Protein AF-A0A2V8DGV3-F1 (afdb_monomer)

Radius of gyration: 22.99 Å; Cα contacts (8 Å, |Δi|>4): 360; chains: 1; bounding box: 56×28×59 Å

Foldseek 3Di:
DDADAAPPQHDVVVLLVQLVVQQVVVCVVPVPDDSQNSLCVSCVSNVHRHNV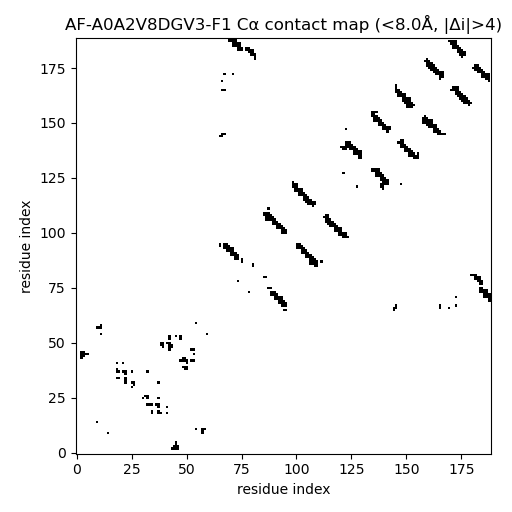VVCCVNPPPPPPFQLQAAKWKWDPVPWDAFPVFAFPIKMWHWHDDPQKIKTWMWTQHPVRDIDTDIDIDRAPQDWDADPVDPQKIKGWHDDPRFKIWIFIGGVNHTQWTWMWGADPVSFWTWIDTPNRRTITIIGGD

Sequence (189 aa):
MVHRALPDRPSLEYLKKEAKELLRTLQQQRPVARLADAQHALARQYGFTSWIQLKRHVEGPAPAASPFAGTWKANLGKSKPPPANQFRSATLQLSVRGNVMTIAQSLVGESGEEQRDRTALHVDGHEHVSDDRPGFSVVASWRGSNVVQVIAKKDGEVVGLGTYEVSADGGELCITDTVSDMRIVLERE

pLDDT: mean 88.49, std 10.74, range [40.66, 98.44]

Nearest PDB structures (foldseek):
  7a9y-assembly1_AAA  TM=6.894E-01  e=1.851E-05  Homo sapiens
  2cbr-assembly1_A  TM=6.911E-01  e=4.112E-04  Bos taurus
  6i8x-assembly2_B  TM=5.710E-01  e=4.593E-04  Ascaris suum
  6i9f-assembly1_A  TM=5.295E-01  e=1.390E-03  Ascaris suum
  6gke-assembly1_A-2  TM=3.178E-01  e=9.566E-01  Aleuria aurantia

Secondary structure (DSSP, 8-state):
--PPPPPSS--HHHHHHHHHHHHHHHHHH-TT--HHHHHHHHHHHTT-SSHHHHHHHHHS------TT-EEEEE-TTT-B--GGG-EEEEEEEEEEETTEEEEEEEEEETTS-EEEEEEEEE-SSSEEE-SSSTTEEEEEEEETTTEEEEEEEETTEEEEEEEEEE-TTS-EEEEEETTTTEEEEEEE-

Solvent-accessible surface area (backbone atoms only — not comparable to full-atom values): 10212 Å² total; per-residue (Å²): 135,86,60,50,79,78,59,101,74,60,46,64,71,56,54,54,50,52,24,51,54,46,27,56,59,43,30,78,80,36,75,84,61,44,63,67,56,22,31,37,54,49,15,46,43,57,70,28,94,29,43,68,57,43,47,47,68,47,70,38,75,72,76,70,76,52,62,69,44,45,48,31,36,51,38,68,93,73,33,39,63,35,90,93,59,57,63,75,44,42,38,39,42,33,42,68,57,90,50,36,38,37,42,34,39,42,36,26,31,81,90,64,54,75,48,75,53,75,49,78,44,58,40,75,60,49,79,44,72,44,91,89,42,84,60,30,32,38,31,18,28,68,51,79,83,42,30,36,42,35,38,32,27,46,78,84,42,80,69,36,47,27,37,42,36,39,43,96,86,52,50,37,40,39,37,38,25,68,70,65,67,25,33,43,29,22,36,56,113

Structure (mmCIF, N/CA/C/O backbone):
data_AF-A0A2V8DGV3-F1
#
_entry.id   AF-A0A2V8DGV3-F1
#
loop_
_atom_site.group_PDB
_atom_site.id
_atom_site.type_symbol
_atom_site.label_atom_id
_atom_site.label_alt_id
_atom_site.label_comp_id
_atom_site.label_asym_id
_atom_site.label_entity_id
_atom_site.label_seq_id
_atom_site.pdbx_PDB_ins_code
_atom_site.Cartn_x
_atom_site.Cartn_y
_atom_site.Cartn_z
_atom_site.occupancy
_atom_site.B_iso_or_equiv
_atom_site.auth_seq_id
_atom_site.auth_comp_id
_atom_site.auth_asym_id
_atom_site.auth_atom_id
_atom_site.pdbx_PDB_model_num
ATOM 1 N N . MET A 1 1 ? -28.276 9.650 10.279 1.00 40.66 1 MET A N 1
ATOM 2 C CA . MET A 1 1 ? -27.659 9.930 11.595 1.00 40.66 1 MET A CA 1
ATOM 3 C C . MET A 1 1 ? -26.199 10.248 11.341 1.00 40.66 1 MET A C 1
ATOM 5 O O . MET A 1 1 ? -25.566 9.487 10.624 1.00 40.66 1 MET A O 1
ATOM 9 N N . VAL A 1 2 ? -25.694 11.380 11.830 1.00 45.66 2 VAL A N 1
ATOM 10 C CA . VAL A 1 2 ? -24.285 11.764 11.649 1.00 45.66 2 VAL A CA 1
ATOM 11 C C . VAL A 1 2 ? -23.524 11.261 12.872 1.00 45.66 2 VAL A C 1
ATOM 13 O O . VAL A 1 2 ? -23.806 11.697 13.985 1.00 45.66 2 VAL A O 1
ATOM 16 N N . HIS A 1 3 ? -22.627 10.295 12.687 1.00 62.97 3 HIS A N 1
ATOM 17 C CA . HIS A 1 3 ? -21.745 9.837 13.759 1.00 62.97 3 HIS A CA 1
ATOM 18 C C . HIS A 1 3 ? -20.609 10.844 13.936 1.00 62.97 3 HIS A C 1
ATOM 20 O O . HIS A 1 3 ? -20.074 11.364 12.955 1.00 62.97 3 HIS A O 1
ATOM 26 N N . ARG A 1 4 ? -20.248 11.141 15.184 1.00 73.25 4 ARG A N 1
ATOM 27 C CA . ARG A 1 4 ? -19.107 12.005 15.481 1.00 73.25 4 ARG A CA 1
ATOM 28 C C . ARG A 1 4 ? -17.827 11.229 15.184 1.00 73.25 4 ARG A C 1
ATOM 30 O O . ARG A 1 4 ? -17.682 10.095 15.634 1.00 73.25 4 ARG A O 1
ATOM 37 N N . ALA A 1 5 ? -16.906 11.831 14.439 1.00 68.69 5 ALA A N 1
ATOM 38 C CA . ALA A 1 5 ? -15.588 11.247 14.228 1.00 68.69 5 ALA A CA 1
ATOM 39 C C . ALA A 1 5 ? -14.788 11.260 15.541 1.00 68.69 5 ALA A C 1
ATOM 41 O O . ALA A 1 5 ? -14.866 12.222 16.313 1.00 68.69 5 ALA A O 1
ATOM 42 N N . LEU A 1 6 ? -14.028 10.193 15.796 1.00 68.31 6 LEU A N 1
ATOM 43 C CA . LEU A 1 6 ? -13.050 10.190 16.881 1.00 68.31 6 LEU A CA 1
ATOM 44 C C . LEU A 1 6 ? -11.946 11.221 16.585 1.00 68.31 6 LEU A C 1
ATOM 46 O O . LEU A 1 6 ? -11.577 11.392 15.423 1.00 68.31 6 LEU A O 1
ATOM 50 N N . PRO A 1 7 ? -11.406 11.904 17.609 1.00 61.50 7 PRO A N 1
ATOM 51 C CA . PRO A 1 7 ? -10.247 12.775 17.432 1.00 61.50 7 PRO A CA 1
ATOM 52 C C . PRO A 1 7 ? -9.013 11.961 17.011 1.00 61.50 7 PRO A C 1
ATOM 54 O O . PRO A 1 7 ? -8.869 10.818 17.438 1.00 61.50 7 PRO A O 1
ATOM 57 N N . ASP A 1 8 ? -8.092 12.572 16.253 1.00 49.62 8 ASP A N 1
ATOM 58 C CA . ASP A 1 8 ? -6.886 11.924 15.686 1.00 49.62 8 ASP A CA 1
ATOM 59 C C . ASP A 1 8 ? -6.014 11.178 16.715 1.00 49.62 8 ASP A C 1
ATOM 61 O O . ASP A 1 8 ? -5.259 10.268 16.374 1.00 49.62 8 ASP A O 1
ATOM 65 N N . ARG A 1 9 ? -6.108 11.559 17.995 1.00 57.06 9 ARG A N 1
ATOM 66 C CA . ARG A 1 9 ? -5.514 10.845 19.132 1.00 57.06 9 ARG A CA 1
ATOM 67 C C . ARG A 1 9 ? -6.596 10.557 20.167 1.00 57.06 9 ARG A C 1
ATOM 69 O O . ARG A 1 9 ? -6.764 11.344 21.105 1.00 57.06 9 ARG A O 1
ATOM 76 N N . PRO A 1 10 ? -7.355 9.464 20.015 1.00 67.94 10 PRO A N 1
ATOM 77 C CA . PRO A 1 10 ? -8.382 9.141 20.981 1.00 67.94 10 PRO A CA 1
ATOM 78 C C . PRO A 1 10 ? -7.712 8.779 22.312 1.00 67.94 10 PRO A C 1
ATOM 80 O O . PRO A 1 10 ? -6.805 7.956 22.373 1.00 67.94 10 PRO A O 1
ATOM 83 N N . SER A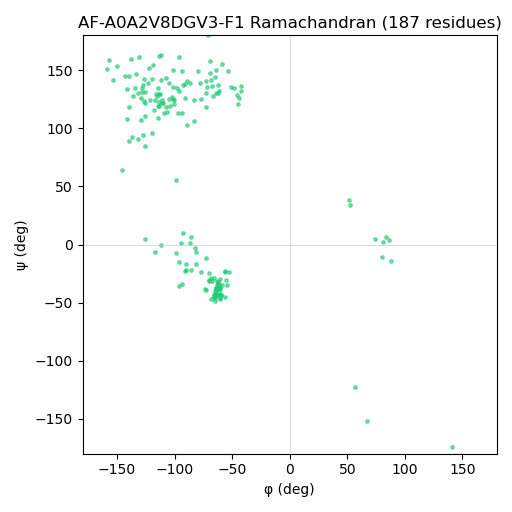 1 11 ? -8.139 9.434 23.391 1.00 77.38 11 SER A N 1
ATOM 84 C CA . SER A 1 11 ? -7.658 9.167 24.747 1.00 77.38 11 SER A CA 1
ATOM 85 C C . SER A 1 11 ? -8.809 8.645 25.587 1.00 77.38 11 SER A C 1
ATOM 87 O O . SER A 1 11 ? -9.861 9.283 25.682 1.00 77.38 11 SER A O 1
ATOM 89 N N . LEU A 1 12 ? -8.614 7.500 26.242 1.00 82.19 12 LEU A N 1
ATOM 90 C CA . LEU A 1 12 ? -9.641 6.943 27.116 1.00 82.19 12 LEU A CA 1
ATOM 91 C C . LEU A 1 12 ? -9.976 7.892 28.275 1.00 82.19 12 LEU A C 1
ATOM 93 O O . LEU A 1 12 ? -11.130 7.976 28.688 1.00 82.19 12 LEU A O 1
ATOM 97 N N . GLU A 1 13 ? -8.991 8.633 28.784 1.00 82.94 13 GLU A N 1
ATOM 98 C CA . GLU A 1 13 ? -9.209 9.626 29.839 1.00 82.94 13 GLU A CA 1
ATOM 99 C C . GLU A 1 13 ? -10.117 10.765 29.368 1.00 82.94 13 GLU A C 1
ATOM 101 O O . GLU A 1 13 ? -10.999 11.202 30.110 1.00 82.94 13 GLU A O 1
ATOM 106 N N . TYR A 1 14 ? -9.970 11.194 28.112 1.00 84.94 14 TYR A N 1
ATOM 107 C CA . TYR A 1 14 ? -10.879 12.162 27.502 1.00 84.94 14 TYR A CA 1
ATOM 108 C C . TYR A 1 14 ? -12.300 11.593 27.370 1.00 84.94 14 TYR A C 1
ATOM 110 O O . TYR A 1 14 ? -13.251 12.210 27.845 1.00 84.94 14 TYR A O 1
ATOM 118 N N . LEU A 1 15 ? -12.447 10.375 26.837 1.00 85.38 15 LEU A N 1
ATOM 119 C CA . LEU A 1 15 ? -13.756 9.729 26.675 1.00 85.38 15 LEU A CA 1
ATOM 120 C C . LEU A 1 15 ? -14.460 9.462 28.016 1.00 85.38 15 LEU A C 1
ATOM 122 O O . LEU A 1 15 ? -15.679 9.583 28.118 1.00 85.38 15 LEU A O 1
ATOM 126 N N . LYS A 1 16 ? -13.709 9.135 29.076 1.00 87.00 16 LYS A N 1
ATOM 127 C CA . LYS A 1 16 ? -14.252 9.003 30.438 1.00 87.00 16 LYS A CA 1
ATOM 128 C C . LYS A 1 16 ? -14.769 10.338 30.975 1.00 87.00 16 LYS A C 1
ATOM 130 O O . LYS A 1 16 ? -15.793 10.345 31.657 1.00 87.00 16 LYS A O 1
ATOM 135 N N . LYS A 1 17 ? -14.070 11.449 30.713 1.00 88.62 17 LYS A N 1
ATOM 136 C CA . LYS A 1 17 ? -14.534 12.794 31.095 1.00 88.62 17 LYS A CA 1
ATOM 137 C C . LYS A 1 17 ? -15.807 13.158 30.337 1.00 88.62 17 LYS A C 1
ATOM 139 O O . LYS A 1 17 ? -16.785 13.554 30.960 1.00 88.62 17 LYS A O 1
ATOM 144 N N . GLU A 1 18 ? -15.829 12.919 29.033 1.00 88.62 18 GLU A N 1
ATOM 145 C CA . GLU A 1 18 ? -16.992 13.186 28.186 1.00 88.62 18 GLU A CA 1
ATOM 146 C C . GLU A 1 18 ? -18.221 12.360 28.604 1.00 88.62 18 GLU A C 1
ATOM 148 O O . GLU A 1 18 ? -19.318 12.900 28.718 1.00 88.62 18 GLU A O 1
ATOM 153 N N . ALA A 1 19 ? -18.041 11.083 28.958 1.00 91.25 19 ALA A N 1
ATOM 154 C CA . ALA A 1 19 ? -19.125 10.250 29.480 1.00 91.25 19 ALA A CA 1
ATOM 155 C C . ALA A 1 19 ? -19.700 10.777 30.810 1.00 91.25 19 ALA A C 1
ATOM 157 O O . ALA A 1 19 ? -20.897 10.640 31.061 1.00 91.25 19 ALA A O 1
ATOM 158 N N . LYS A 1 20 ? -18.873 11.386 31.671 1.00 91.50 20 LYS A N 1
ATOM 159 C CA . LYS A 1 20 ? -19.337 11.997 32.929 1.00 91.50 20 LYS A CA 1
ATOM 160 C C . LYS A 1 20 ? -20.115 13.288 32.689 1.00 91.50 20 LYS A C 1
ATOM 162 O O . LYS A 1 20 ? -21.122 13.504 33.357 1.00 91.50 20 LYS A O 1
ATOM 167 N N . GLU A 1 21 ? -19.684 14.118 31.744 1.00 91.44 21 GLU A N 1
ATOM 168 C CA . GLU A 1 21 ? -20.447 15.314 31.368 1.00 91.44 21 GLU A CA 1
ATOM 169 C C . GLU A 1 21 ? -21.783 14.928 30.722 1.00 91.44 21 GLU A C 1
ATOM 171 O O . GLU A 1 21 ? -22.828 15.446 31.113 1.00 91.44 21 GLU A O 1
ATOM 176 N N . LEU A 1 22 ? -21.786 13.921 29.842 1.00 91.00 22 LEU A N 1
ATOM 177 C CA . LEU A 1 22 ? -23.017 13.396 29.251 1.00 91.00 22 LEU A CA 1
ATOM 178 C C . LEU A 1 22 ? -23.973 12.830 30.313 1.00 91.00 22 LEU A C 1
ATOM 180 O O . LEU A 1 22 ? -25.183 13.022 30.215 1.00 91.00 22 LEU A O 1
ATOM 184 N N . LEU A 1 23 ? -23.451 12.176 31.356 1.00 94.06 23 LEU A N 1
ATOM 185 C CA . LEU A 1 23 ? -24.264 11.713 32.482 1.00 94.06 23 LEU A CA 1
ATOM 186 C C . LEU A 1 23 ? -24.972 12.872 33.193 1.00 94.06 23 LEU A C 1
ATOM 188 O O . LEU A 1 23 ? -26.155 12.746 33.499 1.00 94.06 23 LEU A O 1
ATOM 192 N N . ARG A 1 24 ? -24.283 13.996 33.436 1.00 92.19 24 ARG A N 1
ATOM 193 C CA . ARG A 1 24 ? -24.895 15.175 34.072 1.00 92.19 24 ARG A CA 1
ATOM 194 C C . ARG A 1 24 ? -26.065 15.698 33.246 1.00 92.19 24 ARG A C 1
ATOM 196 O O . ARG A 1 24 ? -27.126 15.966 33.803 1.00 92.19 24 ARG A O 1
ATOM 203 N N . THR A 1 25 ? -25.904 15.774 31.927 1.00 91.81 25 THR A N 1
ATOM 204 C CA . THR A 1 25 ? -26.986 16.165 31.012 1.00 91.81 25 THR A CA 1
ATOM 205 C C . THR A 1 25 ? -28.142 15.164 31.037 1.00 91.81 25 THR A C 1
ATOM 207 O O . THR A 1 25 ? -29.302 15.560 31.120 1.00 91.81 25 THR A O 1
ATOM 210 N N . LEU A 1 26 ? -27.849 13.859 31.024 1.00 90.31 26 LEU A N 1
ATOM 211 C CA . LEU A 1 26 ? -28.881 12.822 31.090 1.00 90.31 26 LEU A CA 1
ATOM 212 C C . LEU A 1 26 ? -29.656 12.862 32.411 1.00 90.31 26 LEU A C 1
ATOM 214 O O . LEU A 1 26 ? -30.868 12.671 32.401 1.00 90.31 26 LEU A O 1
ATOM 218 N N . GLN A 1 27 ? -28.996 13.149 33.534 1.00 92.19 27 GLN A N 1
ATOM 219 C CA . GLN A 1 27 ? -29.635 13.215 34.851 1.00 92.19 27 GLN A CA 1
ATOM 220 C C . GLN A 1 27 ? -30.594 14.396 35.010 1.00 92.19 27 GLN A C 1
ATOM 222 O O . GLN A 1 27 ? -31.580 14.268 35.732 1.00 92.19 27 GLN A O 1
ATOM 227 N N . GLN A 1 28 ? -30.363 15.505 34.301 1.00 91.56 28 GLN A N 1
ATOM 228 C CA . GLN A 1 28 ? -31.298 16.636 34.272 1.00 91.56 28 GLN A CA 1
ATOM 229 C C . GLN A 1 28 ? -32.657 16.254 33.667 1.00 91.56 28 GLN A C 1
ATOM 231 O O . GLN A 1 28 ? -33.681 16.796 34.066 1.00 91.56 28 GLN A O 1
ATOM 236 N N . GLN A 1 29 ? -32.672 15.311 32.721 1.00 89.75 29 GLN A N 1
ATOM 237 C CA . GLN A 1 29 ? -33.895 14.833 32.064 1.00 89.75 29 GLN A CA 1
ATOM 238 C C . GLN A 1 29 ? -34.436 13.553 32.709 1.00 89.75 29 GLN A C 1
ATOM 240 O O . GLN A 1 29 ? -35.642 13.336 32.792 1.00 89.75 29 GLN A O 1
ATOM 245 N N . ARG A 1 30 ? -33.532 12.683 33.162 1.00 90.31 30 ARG A N 1
ATOM 246 C CA . ARG A 1 30 ? -33.826 11.376 33.737 1.00 90.31 30 ARG A CA 1
ATOM 247 C C . ARG A 1 30 ? -32.953 11.167 34.977 1.00 90.31 30 ARG A C 1
ATOM 249 O O . ARG A 1 30 ? -31.866 10.601 34.858 1.00 90.31 30 ARG A O 1
ATOM 256 N N . PRO A 1 31 ? -33.438 11.521 36.179 1.00 89.25 31 PRO A N 1
ATOM 257 C CA . PRO A 1 31 ? -32.656 11.435 37.418 1.00 89.25 31 PRO A CA 1
ATOM 258 C C . PRO A 1 31 ? -32.097 10.037 37.727 1.00 89.25 31 PRO A C 1
ATOM 260 O O . PRO A 1 31 ? -31.092 9.903 38.416 1.00 89.25 31 PRO A O 1
ATOM 263 N N . VAL A 1 32 ? -32.722 8.984 37.187 1.00 92.31 32 VAL A N 1
ATOM 264 C CA . VAL A 1 32 ? -32.291 7.585 37.353 1.00 92.31 32 VAL A CA 1
ATOM 265 C C . VAL A 1 32 ? -31.166 7.149 36.400 1.00 92.31 32 VAL A C 1
ATOM 267 O O . VAL A 1 32 ? -30.732 6.000 36.478 1.00 92.31 32 VAL A O 1
ATOM 270 N N . ALA A 1 33 ? -30.714 8.016 35.485 1.00 91.31 33 ALA A N 1
ATOM 271 C CA . ALA A 1 33 ? -29.651 7.697 34.534 1.00 91.31 33 ALA A CA 1
ATOM 272 C C . ALA A 1 33 ? -28.327 7.384 35.251 1.00 91.31 33 ALA A C 1
ATOM 274 O O . ALA A 1 33 ? -27.923 8.064 36.201 1.00 91.31 33 ALA A O 1
ATOM 275 N N . ARG A 1 34 ? -27.640 6.344 34.772 1.00 94.25 34 ARG A N 1
ATOM 276 C CA . ARG A 1 34 ? -26.371 5.843 35.311 1.00 94.25 34 ARG A CA 1
ATOM 277 C C . ARG A 1 34 ? -25.232 6.096 34.336 1.00 94.25 34 ARG A C 1
ATOM 279 O O . ARG A 1 34 ? -25.431 6.268 33.138 1.00 94.25 34 ARG A O 1
ATOM 286 N N . LEU A 1 35 ? -24.000 6.020 34.840 1.00 92.50 35 LEU A N 1
ATOM 287 C CA . LEU A 1 35 ? -22.796 6.153 34.014 1.00 92.50 35 LEU A CA 1
ATOM 288 C C . LEU A 1 35 ? -22.778 5.176 32.827 1.00 92.50 35 LEU A C 1
ATOM 290 O O . LEU A 1 35 ? -22.321 5.542 31.750 1.00 92.50 35 LEU A O 1
ATOM 294 N N . ALA A 1 36 ? -23.313 3.966 33.005 1.00 90.38 36 ALA A N 1
ATOM 295 C CA . ALA A 1 36 ? -23.434 2.983 31.932 1.00 90.38 36 ALA A CA 1
ATOM 296 C C . ALA A 1 36 ? -24.326 3.475 30.775 1.00 90.38 36 ALA A C 1
ATOM 298 O O . ALA A 1 36 ? -23.992 3.234 29.617 1.00 90.38 36 ALA A O 1
ATOM 299 N N . ASP A 1 37 ? -25.404 4.211 31.071 1.00 90.88 37 ASP A N 1
ATOM 300 C CA . ASP A 1 37 ? -26.285 4.795 30.051 1.00 90.88 37 ASP A CA 1
ATOM 301 C C . ASP A 1 37 ? -25.535 5.860 29.244 1.00 90.88 37 ASP A C 1
ATOM 303 O O . ASP A 1 37 ? -25.577 5.863 28.014 1.00 90.88 37 ASP A O 1
ATOM 307 N N . ALA A 1 38 ? -24.775 6.718 29.933 1.00 92.25 38 ALA A N 1
ATOM 308 C CA . ALA A 1 38 ? -23.952 7.741 29.295 1.00 92.25 38 ALA A CA 1
ATOM 309 C C . ALA A 1 38 ? -22.835 7.127 28.437 1.00 92.25 38 ALA A C 1
ATOM 311 O O . ALA A 1 38 ? -22.636 7.523 27.294 1.00 92.25 38 ALA A O 1
ATOM 312 N N . GLN A 1 39 ? -22.139 6.107 28.942 1.00 92.94 39 GLN A N 1
ATOM 313 C CA . GLN A 1 39 ? -21.113 5.381 28.192 1.00 92.94 39 GLN A CA 1
ATOM 314 C C . GLN A 1 39 ? -21.684 4.673 26.954 1.00 92.94 39 GLN A C 1
ATOM 316 O O . GLN A 1 39 ? -21.039 4.655 25.905 1.00 92.94 39 GLN A O 1
ATOM 321 N N . HIS A 1 40 ? -22.891 4.104 27.053 1.00 90.50 40 HIS A N 1
ATOM 322 C CA . HIS A 1 40 ? -23.569 3.471 25.922 1.00 90.50 40 HIS A CA 1
ATOM 323 C C . HIS A 1 40 ? -23.986 4.501 24.865 1.00 90.50 40 HIS A C 1
ATOM 325 O O . HIS A 1 40 ? -23.721 4.309 23.678 1.00 90.50 40 HIS A O 1
ATOM 331 N N . ALA A 1 41 ? -24.590 5.613 25.289 1.00 88.12 41 ALA A N 1
ATOM 332 C CA . ALA A 1 41 ? -24.971 6.702 24.398 1.00 88.12 41 ALA A CA 1
ATOM 333 C C . ALA A 1 41 ? -23.748 7.310 23.692 1.00 88.12 41 ALA A C 1
ATOM 335 O O . ALA A 1 41 ? -23.777 7.511 22.479 1.00 88.12 41 ALA A O 1
ATOM 336 N N . LEU A 1 42 ? -22.650 7.523 24.421 1.00 88.62 42 LEU A N 1
ATOM 337 C CA . LEU A 1 42 ? -21.405 8.045 23.865 1.00 88.62 42 LEU A CA 1
ATOM 338 C C . LEU A 1 42 ? -20.793 7.089 22.831 1.00 88.62 42 LEU A C 1
ATOM 340 O O . LEU A 1 42 ? -20.405 7.519 21.750 1.00 88.62 42 LEU A O 1
ATOM 344 N N . ALA A 1 43 ? -20.774 5.781 23.110 1.00 84.81 43 ALA A N 1
ATOM 345 C CA . ALA A 1 43 ? -20.330 4.780 22.140 1.00 84.81 43 ALA A CA 1
ATOM 346 C C . ALA A 1 43 ? -21.132 4.861 20.833 1.00 84.81 43 ALA A C 1
ATOM 348 O O . ALA A 1 43 ? -20.538 4.901 19.757 1.00 84.81 43 ALA A O 1
ATOM 349 N N . ARG A 1 44 ? -22.463 4.984 20.921 1.00 82.75 44 ARG A N 1
ATOM 350 C CA . ARG A 1 44 ? -23.345 5.126 19.752 1.00 82.75 44 ARG A CA 1
ATOM 351 C C . ARG A 1 44 ? -23.091 6.415 18.969 1.00 82.75 44 ARG A C 1
ATOM 353 O O . ARG A 1 44 ? -23.118 6.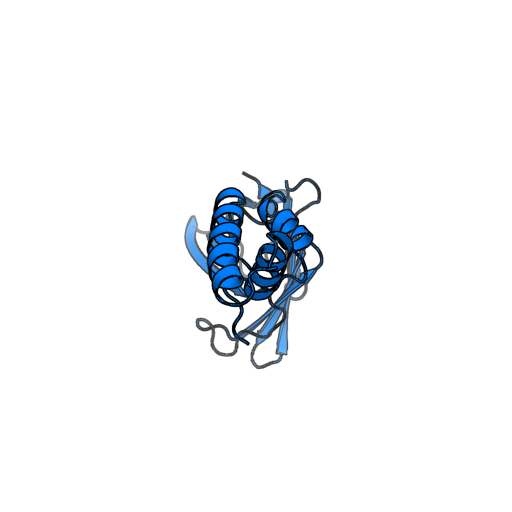381 17.738 1.00 82.75 44 ARG A O 1
ATOM 360 N N . GLN A 1 45 ? -22.801 7.525 19.651 1.00 82.25 45 GLN A N 1
ATOM 361 C CA . GLN A 1 45 ? -22.429 8.786 18.995 1.00 82.25 45 GLN A CA 1
ATOM 362 C C . GLN A 1 45 ? -21.160 8.631 18.147 1.00 82.25 45 GLN A C 1
ATOM 364 O O . GLN A 1 45 ? -21.117 9.154 17.036 1.00 82.25 45 GLN A O 1
ATOM 369 N N . TYR A 1 46 ? -20.189 7.848 18.622 1.00 78.19 46 TYR A N 1
ATOM 370 C CA . TYR A 1 46 ? -18.955 7.516 17.901 1.00 78.19 46 TYR A CA 1
ATOM 371 C C . TYR A 1 46 ? -19.079 6.306 16.952 1.00 78.19 46 TYR A C 1
ATOM 373 O O . TYR A 1 46 ? -18.080 5.859 16.399 1.00 78.19 46 TYR A O 1
ATOM 381 N N . GLY A 1 47 ? -20.281 5.751 16.755 1.00 80.88 47 GLY A N 1
ATOM 382 C CA . GLY A 1 47 ? -20.516 4.632 15.830 1.00 80.88 47 GLY A CA 1
ATOM 383 C C . GLY A 1 47 ? -20.221 3.236 16.396 1.00 80.88 47 GLY A C 1
ATOM 384 O O . GLY A 1 47 ? -20.322 2.248 15.676 1.00 80.88 47 GLY A O 1
ATOM 385 N N . PHE A 1 48 ? -19.918 3.118 17.689 1.00 79.75 48 PHE A N 1
ATOM 386 C CA . PHE A 1 48 ? -19.704 1.839 18.368 1.00 79.75 48 PHE A CA 1
ATOM 387 C C . PHE A 1 48 ? -20.990 1.330 19.025 1.00 79.75 48 PHE A C 1
ATOM 389 O O . PHE A 1 48 ? -21.829 2.091 19.509 1.00 79.75 48 PHE A O 1
ATOM 396 N N . THR A 1 49 ? -21.144 0.008 19.102 1.00 78.81 49 THR A N 1
ATOM 397 C CA . THR A 1 49 ? -22.346 -0.609 19.696 1.00 78.81 49 THR A CA 1
ATOM 398 C C . THR A 1 49 ? -22.306 -0.681 21.224 1.00 78.81 49 THR A C 1
ATOM 400 O O . THR A 1 49 ? -23.339 -0.882 21.863 1.00 78.81 49 THR A O 1
ATOM 403 N N . SER A 1 50 ? -21.122 -0.521 21.825 1.00 85.12 50 SER A N 1
ATOM 404 C CA . SER A 1 50 ? -20.922 -0.562 23.273 1.00 85.12 50 SER A CA 1
ATOM 405 C C . SER A 1 50 ? -19.662 0.184 23.709 1.00 85.12 50 SER A C 1
ATOM 407 O O . SER A 1 50 ? -18.706 0.338 22.946 1.00 85.12 50 SER A O 1
ATOM 409 N N . TRP A 1 51 ? -19.630 0.567 24.986 1.00 87.44 51 TRP A N 1
ATOM 410 C CA . TRP A 1 51 ? -18.450 1.147 25.625 1.00 87.44 51 TRP A CA 1
ATOM 411 C C . TRP A 1 51 ? -17.227 0.225 25.582 1.00 87.44 51 TRP A C 1
ATOM 413 O O . TRP A 1 51 ? -16.111 0.700 25.423 1.00 87.44 51 TRP A O 1
ATOM 423 N N . ILE A 1 52 ? -17.424 -1.095 25.672 1.00 86.50 52 ILE A N 1
ATOM 424 C CA . ILE A 1 52 ? -16.332 -2.076 25.583 1.00 86.50 52 ILE A CA 1
ATOM 425 C C . ILE A 1 52 ? -15.682 -2.033 24.193 1.00 86.50 52 ILE A C 1
ATOM 427 O O . ILE A 1 52 ? -14.458 -2.070 24.105 1.00 86.50 52 ILE A O 1
ATOM 431 N N . GLN A 1 53 ? -16.473 -1.919 23.117 1.00 77.25 53 GLN A N 1
ATOM 432 C CA . GLN A 1 53 ? -15.934 -1.779 21.757 1.00 77.25 53 GLN A CA 1
ATOM 433 C C . GLN A 1 53 ? -15.183 -0.458 21.568 1.00 77.25 53 GLN A C 1
ATOM 435 O O . GLN A 1 53 ? -14.068 -0.476 21.055 1.00 77.25 53 GLN A O 1
ATOM 440 N N . LEU A 1 54 ? -15.749 0.658 22.038 1.00 80.06 54 LEU A N 1
ATOM 441 C CA . LEU A 1 54 ? -15.083 1.962 21.988 1.00 80.06 54 LEU A CA 1
ATOM 442 C C . LEU A 1 54 ? -13.766 1.945 22.782 1.00 80.06 54 LEU A C 1
ATOM 444 O O . LEU A 1 54 ? -12.725 2.346 22.277 1.00 80.06 54 LEU A O 1
ATOM 448 N N . LYS A 1 55 ? -13.783 1.413 24.007 1.00 83.81 55 LYS A N 1
ATOM 449 C CA . LYS A 1 55 ? -12.600 1.296 24.865 1.00 83.81 55 LYS A CA 1
ATOM 450 C C . LYS A 1 55 ? -11.517 0.428 24.217 1.00 83.81 55 LYS A C 1
ATOM 452 O O . LYS A 1 55 ? -10.376 0.858 24.164 1.00 83.81 55 LYS A O 1
ATOM 457 N N . ARG A 1 56 ? -11.871 -0.733 23.651 1.00 78.94 56 ARG A N 1
ATOM 458 C CA . ARG A 1 56 ? -10.927 -1.590 22.906 1.00 78.94 56 ARG A CA 1
ATOM 459 C C . ARG A 1 56 ? -10.332 -0.902 21.682 1.00 78.94 56 ARG A C 1
ATOM 461 O O . ARG A 1 56 ? -9.169 -1.127 21.389 1.00 78.94 56 ARG A O 1
ATOM 468 N N . HIS A 1 57 ? -11.108 -0.084 20.977 1.00 74.12 57 HIS A N 1
ATOM 469 C CA . HIS A 1 57 ? -10.611 0.666 19.825 1.00 74.12 57 HIS A CA 1
ATOM 470 C C . HIS A 1 57 ? -9.589 1.744 20.227 1.00 74.12 57 HIS A C 1
ATOM 472 O O . HIS A 1 57 ? -8.675 2.032 19.467 1.00 74.12 57 HIS A O 1
ATOM 478 N N . VAL A 1 58 ? -9.730 2.316 21.427 1.00 77.56 58 VAL A N 1
ATOM 479 C CA . VAL A 1 58 ? -8.882 3.412 21.927 1.00 77.56 58 VAL A CA 1
ATOM 480 C C . VAL A 1 58 ? -7.692 2.936 22.763 1.00 77.56 58 VAL A C 1
ATOM 482 O O . VAL A 1 58 ? -6.639 3.562 22.739 1.00 77.56 58 VAL A O 1
ATOM 485 N N . GLU A 1 59 ? -7.854 1.855 23.524 1.00 78.56 59 GLU A N 1
ATOM 486 C CA . GLU A 1 59 ? -6.784 1.216 24.304 1.00 78.56 59 GLU A CA 1
ATOM 487 C C . GLU A 1 59 ? -6.037 0.135 23.531 1.00 78.56 59 GLU A C 1
ATOM 489 O O . GLU A 1 59 ? -4.969 -0.299 23.966 1.00 78.56 59 GLU A O 1
ATOM 494 N N . GLY A 1 60 ? -6.609 -0.347 22.424 1.00 64.12 60 GLY A N 1
ATOM 495 C CA . GLY A 1 60 ? -5.888 -1.217 21.513 1.00 64.12 60 GLY A CA 1
ATOM 496 C C . GLY A 1 60 ? -4.584 -0.534 21.105 1.00 64.12 60 GLY A C 1
ATOM 497 O O . GLY A 1 60 ? -4.534 0.702 21.071 1.00 64.12 60 GLY A O 1
ATOM 498 N N . PRO A 1 61 ? -3.516 -1.300 20.815 1.00 53.44 61 PRO A N 1
ATOM 499 C CA . PRO A 1 61 ? -2.344 -0.700 20.202 1.00 53.44 61 PRO A CA 1
ATOM 500 C C . PRO A 1 61 ? -2.834 0.148 19.029 1.00 53.44 61 PRO A C 1
ATOM 502 O O . PRO A 1 61 ? -3.704 -0.305 18.273 1.00 53.44 61 PRO A O 1
ATOM 505 N N . ALA A 1 62 ? -2.315 1.379 18.908 1.00 51.16 62 ALA A N 1
ATOM 506 C CA . ALA A 1 62 ? -2.470 2.132 17.668 1.00 51.16 62 ALA A CA 1
ATOM 507 C C . ALA A 1 62 ? -2.230 1.130 16.535 1.00 51.16 62 ALA A C 1
ATOM 509 O O . ALA A 1 62 ? -1.295 0.330 16.687 1.00 51.16 62 ALA A O 1
ATOM 510 N N . PRO A 1 63 ? -3.092 1.077 15.498 1.00 52.84 63 PRO A N 1
ATOM 511 C CA . PRO A 1 63 ? -2.936 0.090 14.440 1.00 52.84 63 PRO A CA 1
ATOM 512 C C . PRO A 1 63 ? -1.460 0.074 14.077 1.00 52.84 63 PRO A C 1
ATOM 514 O O . PRO A 1 63 ? -0.899 1.149 13.831 1.00 52.84 63 PRO A O 1
ATOM 517 N N . ALA A 1 64 ? -0.823 -1.099 14.218 1.00 56.78 64 ALA A N 1
ATOM 518 C CA . ALA A 1 64 ? 0.602 -1.232 13.961 1.00 56.78 64 ALA A CA 1
ATOM 519 C C . ALA A 1 64 ? 0.861 -0.501 12.649 1.00 56.78 64 ALA A C 1
ATOM 521 O O . ALA A 1 64 ? 0.074 -0.675 11.708 1.00 56.78 64 ALA A O 1
ATOM 522 N N . ALA A 1 65 ? 1.849 0.403 12.643 1.00 74.69 65 ALA A N 1
ATOM 523 C CA . ALA A 1 65 ? 2.160 1.182 11.454 1.00 74.69 65 ALA A CA 1
ATOM 524 C C . ALA A 1 65 ? 2.138 0.214 10.273 1.00 74.69 65 ALA A C 1
ATOM 526 O O . ALA A 1 65 ? 2.727 -0.865 10.380 1.00 74.69 65 ALA A O 1
ATOM 527 N N . SER A 1 66 ? 1.345 0.540 9.243 1.00 87.88 66 SER A N 1
ATOM 528 C CA . SER A 1 66 ? 1.116 -0.365 8.114 1.00 87.88 66 SER A CA 1
ATOM 529 C C . SER A 1 66 ? 2.443 -1.007 7.714 1.00 87.88 66 SER A C 1
ATOM 531 O O . SER A 1 66 ? 3.432 -0.274 7.654 1.00 87.88 66 SER A O 1
ATOM 533 N N . PRO A 1 67 ? 2.509 -2.323 7.444 1.00 92.38 67 PRO A N 1
ATOM 534 C CA . PRO A 1 67 ? 3.778 -2.970 7.115 1.00 92.38 67 PRO A CA 1
ATOM 535 C C . PRO A 1 67 ? 4.459 -2.310 5.910 1.00 92.38 67 PRO A C 1
ATOM 537 O O . PRO A 1 67 ? 5.677 -2.353 5.794 1.00 92.38 67 PRO A O 1
ATOM 540 N N . PHE A 1 68 ? 3.697 -1.620 5.060 1.00 94.94 68 PHE A N 1
ATOM 541 C CA . PHE A 1 68 ? 4.206 -0.815 3.955 1.00 94.94 68 PHE A CA 1
ATOM 542 C C . PHE A 1 68 ? 4.929 0.459 4.393 1.00 94.94 68 PHE A C 1
ATOM 544 O O . PHE A 1 68 ? 5.818 0.910 3.685 1.00 94.94 68 PHE A O 1
ATOM 551 N N . ALA A 1 69 ? 4.564 1.066 5.521 1.00 94.81 69 ALA A N 1
ATOM 552 C CA . ALA A 1 69 ? 5.114 2.345 5.948 1.00 94.81 69 ALA A CA 1
ATOM 553 C C . ALA A 1 69 ? 6.619 2.238 6.230 1.00 94.81 69 ALA A C 1
ATOM 555 O O . ALA A 1 69 ? 7.061 1.353 6.962 1.00 94.81 69 ALA A O 1
ATOM 556 N N . GLY A 1 70 ? 7.401 3.158 5.669 1.00 95.19 70 GLY A N 1
ATOM 557 C CA . GLY A 1 70 ? 8.853 3.190 5.830 1.00 95.19 70 GLY A CA 1
ATOM 558 C C . GLY A 1 70 ? 9.586 3.577 4.553 1.00 95.19 70 GLY A C 1
ATOM 559 O O . GLY A 1 70 ? 8.967 3.932 3.546 1.00 95.19 70 GLY A O 1
ATOM 560 N N . THR A 1 71 ? 10.910 3.508 4.629 1.00 97.69 71 THR A N 1
ATOM 561 C CA . THR A 1 71 ? 11.810 3.706 3.494 1.00 97.69 71 THR A CA 1
ATOM 562 C C . THR A 1 71 ? 12.286 2.351 2.990 1.00 97.69 71 THR A C 1
ATOM 564 O O . THR A 1 71 ? 12.631 1.468 3.774 1.00 97.69 71 THR A O 1
ATOM 567 N N . TRP A 1 72 ? 12.273 2.198 1.674 1.00 98.25 72 TRP A N 1
ATOM 568 C CA . TRP A 1 72 ? 12.567 0.969 0.961 1.00 98.25 72 TRP A CA 1
ATOM 569 C C . TRP A 1 72 ? 13.558 1.267 -0.150 1.00 98.25 72 TRP A C 1
ATOM 571 O O . TRP A 1 72 ? 13.332 2.178 -0.946 1.00 98.25 72 TRP A O 1
ATOM 581 N N . LYS A 1 73 ? 14.628 0.486 -0.250 1.00 97.88 73 LYS A N 1
ATOM 582 C CA . LYS A 1 73 ? 15.651 0.643 -1.282 1.00 97.88 73 LYS A CA 1
ATOM 583 C C . LYS A 1 73 ? 15.685 -0.584 -2.176 1.00 97.88 73 LYS A C 1
ATOM 585 O O . LYS A 1 73 ? 15.758 -1.705 -1.688 1.00 97.88 73 LYS A O 1
ATOM 590 N N . ALA A 1 74 ? 15.638 -0.381 -3.488 1.00 97.56 74 ALA A N 1
ATOM 591 C CA . ALA A 1 74 ? 15.664 -1.479 -4.440 1.00 97.56 74 ALA A CA 1
ATOM 592 C C . ALA A 1 74 ? 16.972 -2.274 -4.349 1.00 97.56 74 ALA A C 1
ATOM 594 O O . ALA A 1 74 ? 18.071 -1.719 -4.427 1.00 97.56 74 ALA A O 1
ATOM 595 N N . ASN A 1 75 ? 16.834 -3.592 -4.252 1.00 97.69 75 ASN A N 1
ATOM 596 C CA . ASN A 1 75 ? 17.917 -4.538 -4.432 1.00 97.69 75 ASN A CA 1
ATOM 597 C C . ASN A 1 75 ? 17.985 -4.909 -5.919 1.00 97.69 75 ASN A C 1
ATOM 599 O O . ASN A 1 75 ? 17.179 -5.703 -6.409 1.00 97.69 75 ASN A O 1
ATOM 603 N N . LEU A 1 76 ? 18.946 -4.334 -6.648 1.00 94.50 76 LEU A N 1
ATOM 604 C CA . LEU A 1 76 ? 19.090 -4.551 -8.095 1.00 94.50 76 LEU A CA 1
ATOM 605 C C . LEU A 1 76 ? 19.380 -6.013 -8.452 1.00 94.50 76 LEU A C 1
ATOM 607 O O . LEU A 1 76 ? 18.931 -6.478 -9.489 1.00 94.50 76 LEU A O 1
ATOM 611 N N . GLY A 1 77 ? 20.091 -6.747 -7.589 1.00 95.38 77 GLY A N 1
ATOM 612 C CA . GLY A 1 77 ? 20.411 -8.158 -7.827 1.00 95.38 77 GLY A CA 1
ATOM 613 C C . GLY A 1 77 ? 19.198 -9.085 -7.716 1.00 95.38 77 GLY A C 1
ATOM 614 O O . GLY A 1 77 ? 19.188 -10.154 -8.319 1.00 95.38 77 GLY A O 1
ATOM 615 N N . LYS A 1 78 ? 18.167 -8.671 -6.967 1.00 96.69 78 LYS A N 1
ATOM 616 C CA . LYS A 1 78 ? 16.885 -9.382 -6.833 1.00 96.69 78 LYS A CA 1
ATOM 617 C C . LYS A 1 78 ? 15.779 -8.816 -7.734 1.00 96.69 78 LYS A C 1
ATOM 619 O O . LYS A 1 78 ? 14.689 -9.389 -7.788 1.00 96.69 78 LYS A O 1
ATOM 624 N N . SER A 1 79 ? 16.032 -7.689 -8.399 1.00 97.06 79 SER A N 1
ATOM 625 C CA . SER A 1 79 ? 15.044 -6.963 -9.197 1.00 97.06 79 SER A CA 1
ATOM 626 C C . SER A 1 79 ? 15.205 -7.226 -10.693 1.00 97.06 79 SER A C 1
ATOM 628 O O . SER A 1 79 ? 16.299 -7.430 -11.207 1.00 97.06 79 SER A O 1
ATOM 630 N N . LYS A 1 80 ? 14.080 -7.159 -11.396 1.00 95.50 80 LYS A N 1
ATOM 631 C CA . LYS A 1 80 ? 13.919 -7.214 -12.843 1.00 95.50 80 LYS A CA 1
ATOM 632 C C . LYS A 1 80 ? 12.997 -6.055 -13.253 1.00 95.50 80 LYS A C 1
ATOM 634 O O . LYS A 1 80 ? 11.771 -6.212 -13.214 1.00 95.50 80 LYS A O 1
ATOM 639 N N . PRO A 1 81 ? 13.557 -4.876 -13.568 1.00 92.56 81 PRO A N 1
ATOM 640 C CA . PRO A 1 81 ? 12.781 -3.778 -14.125 1.00 92.56 81 PRO A CA 1
ATOM 641 C C . PRO A 1 81 ? 12.323 -4.111 -15.551 1.00 92.56 81 PRO A C 1
ATOM 643 O O . PRO A 1 81 ? 12.935 -4.956 -16.214 1.00 92.56 81 PRO A O 1
ATOM 646 N N . PRO A 1 82 ? 11.259 -3.464 -16.050 1.00 87.81 82 PRO A N 1
ATOM 647 C CA . PRO A 1 82 ? 10.891 -3.599 -17.447 1.00 87.81 82 PRO A CA 1
ATOM 648 C C . PRO A 1 82 ? 11.947 -2.894 -18.321 1.00 87.81 82 PRO A C 1
ATOM 650 O O . PRO A 1 82 ? 12.460 -1.845 -17.926 1.00 87.81 82 PRO A O 1
ATOM 653 N N . PRO A 1 83 ? 12.230 -3.382 -19.545 1.00 85.25 83 PRO A N 1
ATOM 654 C CA . PRO A 1 83 ? 13.249 -2.789 -20.418 1.00 85.25 83 PRO A CA 1
ATOM 655 C C . PRO A 1 83 ? 13.044 -1.298 -20.709 1.00 85.25 83 PRO A C 1
ATOM 657 O O . PRO A 1 83 ? 14.006 -0.562 -20.894 1.00 85.25 83 PRO A O 1
ATOM 660 N N . ALA A 1 84 ? 11.787 -0.846 -20.732 1.00 84.00 84 ALA A N 1
ATOM 661 C CA . ALA A 1 84 ? 11.433 0.550 -20.967 1.00 84.00 84 ALA A CA 1
ATOM 662 C C . ALA A 1 84 ? 11.754 1.482 -19.782 1.00 84.00 84 ALA A C 1
ATOM 664 O O . ALA A 1 84 ? 11.665 2.695 -19.941 1.00 84.00 84 ALA A O 1
ATOM 665 N N . ASN A 1 85 ? 12.077 0.940 -18.602 1.00 84.56 85 ASN A N 1
ATOM 666 C CA . ASN A 1 85 ? 12.296 1.718 -17.385 1.00 84.56 85 ASN A CA 1
ATOM 667 C C . ASN A 1 85 ? 13.392 1.087 -16.507 1.00 84.56 85 ASN A C 1
ATOM 669 O O . ASN A 1 85 ? 13.136 0.600 -15.402 1.00 84.56 85 ASN A O 1
ATOM 673 N N . GLN A 1 86 ? 14.613 1.064 -17.041 1.00 90.44 86 GLN A N 1
ATOM 674 C CA . GLN A 1 86 ? 15.816 0.619 -16.335 1.00 90.44 86 GLN A CA 1
ATOM 675 C C . GLN A 1 86 ? 16.353 1.726 -15.416 1.00 90.44 86 GLN A C 1
ATOM 677 O O . GLN A 1 86 ? 16.229 2.913 -15.711 1.00 90.44 86 GLN A O 1
ATOM 682 N N . PHE A 1 87 ? 16.978 1.342 -14.302 1.00 93.75 87 PHE A N 1
ATOM 683 C CA . PHE A 1 87 ? 17.503 2.285 -13.315 1.00 93.75 87 PHE A CA 1
ATOM 684 C C . PHE A 1 87 ? 18.725 1.737 -12.574 1.00 93.75 87 PHE A C 1
ATOM 686 O O . PHE A 1 87 ? 18.890 0.530 -12.400 1.00 93.75 87 PHE A O 1
ATOM 693 N N . ARG A 1 88 ? 19.575 2.647 -12.090 1.00 94.88 88 ARG A N 1
ATOM 694 C CA . ARG A 1 88 ? 20.756 2.348 -11.263 1.00 94.88 88 ARG A CA 1
ATOM 695 C C . ARG A 1 88 ? 20.460 2.356 -9.771 1.00 94.88 88 ARG A C 1
ATOM 697 O O . ARG A 1 88 ? 21.213 1.777 -8.997 1.00 94.88 88 ARG A O 1
ATOM 704 N N . SER A 1 89 ? 19.407 3.037 -9.341 1.00 94.44 89 SER A N 1
ATOM 705 C CA . SER A 1 89 ? 18.905 2.954 -7.971 1.00 94.44 89 SER A CA 1
ATOM 706 C C . SER A 1 89 ? 17.452 3.401 -7.920 1.00 94.44 89 SER A C 1
ATOM 708 O O . SER A 1 89 ? 17.018 4.221 -8.727 1.00 94.44 89 SER A O 1
ATOM 710 N N . ALA A 1 90 ? 16.704 2.854 -6.967 1.00 95.88 90 ALA A N 1
ATOM 711 C CA . ALA A 1 90 ? 15.354 3.294 -6.661 1.00 95.88 90 ALA A CA 1
ATOM 712 C C . ALA A 1 90 ? 15.147 3.261 -5.146 1.00 95.88 90 ALA A C 1
ATOM 714 O O . ALA A 1 90 ? 15.476 2.266 -4.495 1.00 95.88 90 ALA A O 1
ATOM 715 N N . THR A 1 91 ? 14.580 4.331 -4.602 1.00 97.19 91 THR A N 1
ATOM 716 C CA . THR A 1 91 ? 14.149 4.414 -3.206 1.00 97.19 91 THR A CA 1
ATOM 717 C C . THR A 1 91 ? 12.685 4.814 -3.166 1.00 97.19 91 THR A C 1
ATOM 719 O O . THR A 1 91 ? 12.286 5.781 -3.813 1.00 97.19 91 THR A O 1
ATOM 722 N N . LEU A 1 92 ? 11.889 4.086 -2.390 1.00 97.50 92 LEU A N 1
ATOM 723 C CA . LEU A 1 92 ? 10.491 4.388 -2.117 1.00 97.50 92 LEU A CA 1
ATOM 724 C C . LEU A 1 92 ? 10.333 4.765 -0.648 1.00 97.50 92 LEU A C 1
ATOM 726 O O . LEU A 1 92 ? 10.732 4.020 0.240 1.00 97.50 92 LEU A O 1
ATOM 730 N N . GLN A 1 93 ? 9.676 5.886 -0.387 1.00 97.88 93 GLN A N 1
ATOM 731 C CA . GLN A 1 93 ? 9.148 6.210 0.927 1.00 97.88 93 GLN A CA 1
ATOM 732 C C . GLN A 1 93 ? 7.631 6.047 0.894 1.00 97.88 93 GLN A C 1
ATOM 734 O O . GLN A 1 93 ? 6.915 6.777 0.203 1.00 97.88 93 GLN A O 1
ATOM 739 N N . LEU A 1 94 ? 7.147 5.065 1.646 1.00 97.06 94 LEU A N 1
ATOM 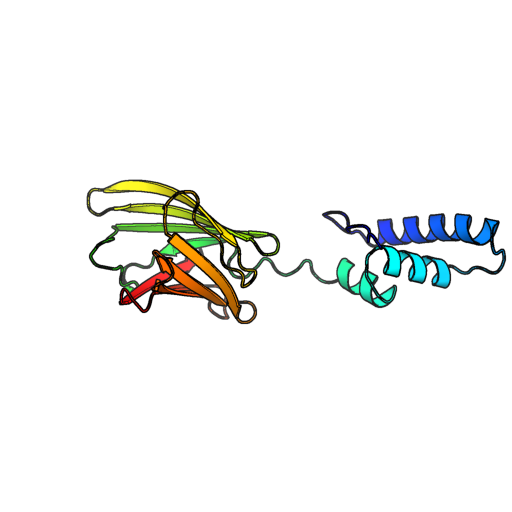740 C CA . LEU A 1 94 ? 5.741 4.707 1.714 1.00 97.06 94 LEU A CA 1
ATOM 741 C C . LEU A 1 94 ? 5.127 5.202 3.020 1.00 97.06 94 LEU A C 1
ATOM 743 O O . LEU A 1 94 ? 5.706 5.078 4.101 1.00 97.06 94 LEU A O 1
ATOM 747 N N . SER A 1 95 ? 3.909 5.726 2.931 1.00 94.25 95 SER A N 1
ATOM 748 C CA . SER A 1 95 ? 3.074 5.992 4.101 1.00 94.25 95 SER A CA 1
ATOM 749 C C . SER A 1 95 ? 1.627 5.624 3.815 1.00 94.25 95 SER A C 1
ATOM 751 O O . SER A 1 95 ? 1.148 5.783 2.693 1.00 94.25 95 SER A O 1
ATOM 753 N N . VAL A 1 96 ? 0.927 5.126 4.832 1.00 89.88 96 VAL A N 1
ATOM 754 C CA . VAL A 1 96 ? -0.478 4.722 4.719 1.00 89.88 96 VAL A CA 1
ATOM 755 C C . VAL A 1 96 ? -1.303 5.524 5.712 1.00 89.88 96 VAL A C 1
ATOM 757 O O . VAL A 1 96 ? -1.010 5.534 6.909 1.00 89.88 96 VAL A O 1
ATOM 760 N N . ARG A 1 97 ? -2.332 6.213 5.211 1.00 86.56 97 ARG A N 1
ATO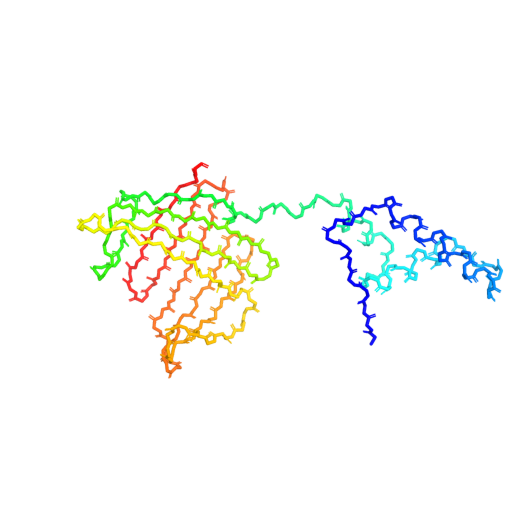M 761 C CA . ARG A 1 97 ? -3.317 6.944 6.017 1.00 86.56 97 ARG A CA 1
ATOM 762 C C . ARG A 1 97 ? -4.717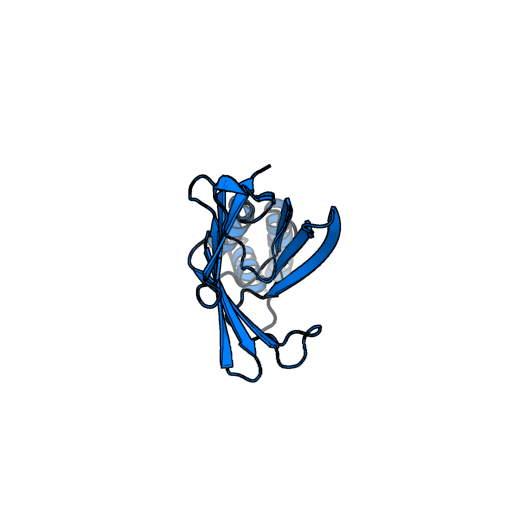 6.530 5.581 1.00 86.56 97 ARG A C 1
ATOM 764 O O . ARG A 1 97 ? -5.170 6.909 4.504 1.00 86.56 97 ARG A O 1
ATOM 771 N N . GLY A 1 98 ? -5.396 5.741 6.413 1.00 82.12 98 GLY A N 1
ATOM 772 C CA . GLY A 1 98 ? -6.674 5.132 6.036 1.00 82.12 98 GLY A CA 1
ATOM 773 C C . GLY A 1 98 ? -6.517 4.290 4.766 1.00 82.12 98 GLY A C 1
ATOM 774 O O . GLY A 1 98 ? -5.663 3.410 4.722 1.00 82.12 98 GLY A O 1
ATOM 775 N N . ASN A 1 99 ? -7.292 4.611 3.727 1.00 84.88 99 ASN A N 1
ATOM 776 C CA . ASN A 1 99 ? -7.252 3.924 2.431 1.00 84.88 99 ASN A CA 1
ATOM 777 C C . ASN A 1 99 ? -6.313 4.579 1.409 1.00 84.88 99 ASN A C 1
ATOM 779 O O . ASN A 1 99 ? -6.354 4.214 0.242 1.00 84.88 99 ASN A O 1
ATOM 783 N N . VAL A 1 100 ? -5.488 5.552 1.798 1.00 87.00 100 VAL A N 1
ATOM 784 C CA . VAL A 1 100 ? -4.547 6.197 0.874 1.00 87.00 100 VAL A CA 1
ATOM 785 C C . VAL A 1 100 ? -3.130 5.744 1.192 1.00 87.00 100 VAL A C 1
ATOM 787 O O . VAL A 1 100 ? -2.615 6.001 2.286 1.00 87.00 100 VAL A O 1
ATOM 790 N N . MET A 1 101 ? -2.491 5.095 0.221 1.00 94.25 101 MET A N 1
ATOM 791 C CA . MET A 1 101 ? -1.064 4.793 0.240 1.00 94.25 101 MET A CA 1
ATOM 792 C C . MET A 1 101 ? -0.329 5.859 -0.571 1.00 94.25 101 MET A C 1
ATOM 794 O O . MET A 1 101 ? -0.506 5.966 -1.779 1.00 94.25 101 MET A O 1
ATOM 798 N N . THR A 1 102 ? 0.486 6.674 0.094 1.00 95.75 102 THR A N 1
ATOM 799 C CA . THR A 1 102 ? 1.347 7.653 -0.580 1.00 95.75 102 THR A CA 1
ATOM 800 C C . THR A 1 102 ? 2.691 7.012 -0.876 1.00 95.75 102 THR A C 1
ATOM 802 O O . THR A 1 102 ? 3.343 6.503 0.037 1.00 95.75 102 THR A O 1
ATOM 805 N N . ILE A 1 103 ? 3.093 7.077 -2.139 1.00 96.56 103 ILE A N 1
ATOM 806 C CA . ILE A 1 103 ? 4.331 6.528 -2.676 1.00 96.56 103 ILE A CA 1
ATOM 807 C C . ILE A 1 103 ? 5.175 7.715 -3.124 1.00 96.56 103 ILE A C 1
ATOM 809 O O . ILE A 1 103 ? 4.823 8.386 -4.091 1.00 96.56 103 ILE A O 1
ATOM 813 N N . ALA A 1 104 ? 6.255 8.015 -2.408 1.00 96.88 104 ALA A N 1
ATOM 814 C CA . ALA A 1 104 ? 7.273 8.948 -2.878 1.00 96.88 104 ALA A CA 1
ATOM 815 C C . ALA A 1 104 ? 8.449 8.139 -3.422 1.00 96.88 104 ALA A C 1
ATOM 817 O O . ALA A 1 104 ? 9.022 7.336 -2.691 1.00 96.88 104 ALA A O 1
ATOM 818 N N . GLN A 1 105 ? 8.784 8.328 -4.692 1.00 94.19 105 GLN A N 1
ATOM 819 C CA . GLN A 1 105 ? 9.857 7.607 -5.367 1.00 94.19 105 GLN A CA 1
ATOM 820 C C . GLN A 1 105 ? 11.016 8.547 -5.691 1.00 94.19 105 GLN A C 1
ATOM 822 O O . GLN A 1 105 ? 10.801 9.697 -6.064 1.00 94.19 105 GLN A O 1
ATOM 827 N N . SER A 1 106 ? 12.237 8.041 -5.545 1.00 95.81 106 SER A N 1
ATOM 828 C CA . SER A 1 106 ? 13.479 8.655 -6.007 1.00 95.81 106 SER A CA 1
ATOM 829 C C . SER A 1 106 ? 14.193 7.625 -6.869 1.00 95.81 106 SER A C 1
ATOM 831 O O . SER A 1 106 ? 14.633 6.596 -6.355 1.00 95.81 106 SER A O 1
ATOM 833 N N . LEU A 1 107 ? 14.258 7.870 -8.171 1.00 94.25 107 LEU A N 1
ATOM 834 C CA . LEU A 1 107 ? 14.829 6.975 -9.169 1.00 94.25 107 LEU A CA 1
ATOM 835 C C . LEU A 1 107 ? 16.070 7.630 -9.765 1.00 94.25 107 LEU A C 1
ATOM 837 O O . LEU A 1 107 ? 16.022 8.801 -10.127 1.00 94.25 107 LEU A O 1
ATOM 841 N N . VAL A 1 108 ? 17.161 6.883 -9.898 1.00 95.50 108 VAL A N 1
ATOM 842 C CA . VAL A 1 108 ? 18.317 7.309 -10.694 1.00 95.50 108 VAL A CA 1
ATOM 843 C C . VAL A 1 108 ? 18.368 6.444 -11.942 1.00 95.50 108 VAL A C 1
ATOM 845 O O . VAL A 1 108 ? 18.590 5.234 -11.841 1.00 95.50 108 VAL A O 1
ATOM 848 N N . GLY A 1 109 ? 18.138 7.050 -13.104 1.00 91.81 109 GLY A N 1
ATOM 849 C CA . GLY A 1 109 ? 18.128 6.360 -14.390 1.00 91.81 109 GLY A CA 1
ATOM 850 C C . GLY A 1 109 ? 19.518 5.911 -14.849 1.00 91.81 109 GLY A C 1
ATOM 851 O O . GLY A 1 109 ? 20.533 6.100 -14.167 1.00 91.81 109 GLY A O 1
ATOM 852 N N . GLU A 1 110 ? 19.589 5.270 -16.016 1.00 90.31 110 GLU A N 1
ATOM 853 C CA . GLU A 1 110 ? 20.852 4.728 -16.533 1.00 90.31 110 GLU A CA 1
ATOM 854 C C . GLU A 1 110 ? 21.885 5.803 -16.885 1.00 90.31 110 GLU A C 1
ATOM 856 O O . GLU A 1 110 ? 23.086 5.535 -16.758 1.00 90.31 110 GLU A O 1
ATOM 861 N N . SER A 1 111 ? 21.461 7.011 -17.268 1.00 88.44 111 SER A N 1
ATOM 862 C CA . SER A 1 111 ? 22.368 8.142 -17.512 1.00 88.44 111 SER A CA 1
ATOM 863 C C . SER A 1 111 ? 22.705 8.950 -16.252 1.00 88.44 111 SER A C 1
ATOM 865 O O . SER A 1 111 ? 23.509 9.878 -16.325 1.00 88.44 111 SER A O 1
ATOM 867 N N . GLY A 1 112 ? 22.189 8.550 -15.083 1.00 89.50 112 GLY A N 1
ATOM 868 C CA . GLY A 1 112 ? 22.451 9.202 -13.796 1.00 89.50 112 GLY A CA 1
ATOM 869 C C . GLY A 1 112 ? 21.519 10.374 -13.482 1.00 89.50 112 GLY A C 1
ATOM 870 O O . GLY A 1 112 ? 21.687 11.027 -12.456 1.00 89.50 112 GLY A O 1
ATOM 871 N N . GLU A 1 113 ? 20.541 10.634 -14.343 1.00 92.06 113 GLU A N 1
ATOM 872 C CA . GLU A 1 113 ? 19.443 11.554 -14.099 1.00 92.06 113 GLU A CA 1
ATOM 873 C C . GLU A 1 113 ? 18.611 11.086 -12.908 1.00 92.06 113 GLU A C 1
ATOM 875 O O . GLU A 1 113 ? 18.248 9.913 -12.796 1.00 92.06 113 GLU A O 1
ATOM 880 N N . GLU A 1 114 ? 18.325 12.014 -12.003 1.00 93.81 114 GLU A N 1
ATOM 881 C CA . GLU A 1 114 ? 17.522 11.749 -10.822 1.00 93.81 114 GLU A CA 1
ATOM 882 C C . GLU A 1 114 ? 16.097 12.254 -11.044 1.00 93.81 114 GLU A C 1
ATOM 884 O O . GLU A 1 114 ? 15.880 13.435 -11.313 1.00 93.81 114 GLU A O 1
ATOM 889 N N . GLN A 1 115 ? 15.131 11.356 -10.886 1.00 92.62 115 GLN A N 1
ATOM 890 C CA . GLN A 1 115 ? 13.708 11.649 -10.948 1.00 92.62 115 GLN A CA 1
ATOM 891 C C . GLN A 1 115 ? 13.085 11.438 -9.570 1.00 92.62 115 GLN A C 1
ATOM 893 O O . GLN A 1 115 ? 13.257 10.385 -8.952 1.00 92.62 115 GLN A O 1
ATOM 898 N N . ARG A 1 116 ? 12.327 12.428 -9.090 1.00 95.38 116 ARG A N 1
ATOM 899 C CA . ARG A 1 116 ? 11.548 12.312 -7.854 1.00 95.38 116 ARG A CA 1
ATOM 900 C C . ARG A 1 116 ? 10.094 12.646 -8.099 1.00 95.38 116 ARG A C 1
ATOM 902 O O . ARG A 1 116 ? 9.779 13.779 -8.444 1.00 95.38 116 ARG A O 1
ATOM 909 N N . ASP A 1 117 ? 9.226 11.691 -7.795 1.00 91.94 117 ASP A N 1
ATOM 910 C CA . ASP A 1 117 ? 7.783 11.861 -7.918 1.00 91.94 117 ASP A CA 1
ATOM 911 C C . ASP A 1 117 ? 7.072 11.411 -6.652 1.00 91.94 117 ASP A C 1
ATOM 913 O O . ASP A 1 117 ? 7.597 10.649 -5.833 1.00 91.94 117 ASP A O 1
ATOM 917 N N . ARG A 1 118 ? 5.833 11.869 -6.500 1.00 93.69 118 ARG A N 1
ATOM 918 C CA . ARG A 1 118 ? 4.953 11.405 -5.438 1.00 93.69 118 ARG A CA 1
ATOM 919 C C . ARG A 1 118 ? 3.564 11.144 -5.985 1.00 93.69 118 ARG A C 1
ATOM 921 O O . ARG A 1 118 ? 2.946 12.041 -6.547 1.00 93.69 118 ARG A O 1
ATOM 928 N N . THR A 1 119 ? 3.050 9.955 -5.710 1.00 91.75 119 THR A N 1
ATOM 929 C CA . THR A 1 119 ? 1.730 9.513 -6.154 1.00 91.75 119 THR A CA 1
ATOM 930 C C . THR A 1 119 ? 0.918 9.031 -4.960 1.00 91.75 119 THR A C 1
ATOM 932 O O . THR A 1 119 ? 1.450 8.422 -4.028 1.00 91.75 119 THR A O 1
ATOM 935 N N . ALA A 1 120 ? -0.379 9.319 -4.971 1.00 91.69 120 ALA A N 1
ATOM 936 C CA . ALA A 1 120 ? -1.327 8.772 -4.013 1.00 91.69 120 ALA A CA 1
ATOM 937 C C . ALA A 1 120 ? -2.104 7.633 -4.677 1.00 91.69 120 ALA A C 1
ATOM 939 O O . ALA A 1 120 ? -2.710 7.821 -5.727 1.00 91.69 120 ALA A O 1
ATOM 940 N N . LEU A 1 121 ? -2.086 6.457 -4.055 1.00 93.69 121 LEU A N 1
ATOM 941 C CA . LEU A 1 121 ? -2.878 5.310 -4.467 1.00 93.69 121 LEU A CA 1
ATOM 942 C C . LEU A 1 121 ? -4.067 5.151 -3.517 1.00 93.69 121 LEU A C 1
ATOM 944 O O . LEU A 1 121 ? -3.885 4.949 -2.313 1.00 93.69 121 LEU A O 1
ATOM 948 N N . HIS A 1 122 ? -5.277 5.232 -4.063 1.00 89.62 122 HIS A N 1
ATOM 949 C CA . HIS A 1 122 ? -6.516 4.977 -3.334 1.00 89.62 122 HIS A CA 1
ATOM 950 C C . HIS A 1 122 ? -6.788 3.468 -3.299 1.00 89.62 122 HIS A C 1
ATOM 952 O O . HIS A 1 122 ? -7.141 2.862 -4.304 1.00 89.62 122 HIS A O 1
ATOM 958 N N . VAL A 1 123 ? -6.583 2.852 -2.134 1.00 90.38 123 VAL A N 1
ATOM 959 C CA . VAL A 1 123 ? -6.690 1.407 -1.889 1.00 90.38 123 VAL A CA 1
ATOM 960 C C . VAL A 1 123 ? -8.050 1.072 -1.262 1.00 90.38 123 VAL A C 1
ATOM 962 O O . VAL A 1 123 ? -8.144 0.528 -0.161 1.00 90.38 123 VAL A O 1
ATOM 965 N N . ASP A 1 124 ? -9.127 1.472 -1.931 1.00 87.31 124 ASP A N 1
ATOM 966 C CA . ASP A 1 124 ? -10.514 1.306 -1.476 1.00 87.31 124 ASP A CA 1
ATOM 967 C C . ASP A 1 124 ? -11.324 0.309 -2.324 1.00 87.31 124 ASP A C 1
ATOM 969 O O . ASP A 1 124 ? -12.485 0.043 -2.018 1.00 87.31 124 ASP A O 1
ATOM 973 N N . GLY A 1 125 ? -10.707 -0.273 -3.355 1.00 87.06 125 GLY A N 1
ATOM 974 C CA . GLY A 1 125 ? -11.332 -1.205 -4.289 1.00 87.06 125 GLY A CA 1
ATOM 975 C C . GLY A 1 125 ? -12.154 -0.542 -5.395 1.00 87.06 125 GLY A C 1
ATOM 976 O O . GLY A 1 125 ? -12.730 -1.266 -6.206 1.00 87.06 125 GLY A O 1
ATOM 977 N N . HIS A 1 126 ? -12.201 0.791 -5.457 1.00 86.19 126 HIS A N 1
ATOM 978 C CA . HIS A 1 126 ? -12.876 1.521 -6.527 1.00 86.19 126 HIS A CA 1
ATOM 979 C C . HIS A 1 126 ? -11.900 1.938 -7.626 1.00 86.19 126 HIS A C 1
ATOM 981 O O . HIS A 1 126 ? -10.684 1.953 -7.445 1.00 86.19 126 HIS A O 1
ATOM 987 N N . GLU A 1 127 ? -12.455 2.254 -8.793 1.00 92.25 127 GLU A N 1
ATOM 988 C CA . GLU A 1 127 ? -11.696 2.781 -9.920 1.00 92.25 127 GLU A CA 1
ATOM 989 C C . GLU A 1 127 ? -11.498 4.288 -9.766 1.00 92.25 127 GLU A C 1
ATOM 991 O O . GLU A 1 127 ? -12.467 5.036 -9.638 1.00 92.25 127 GLU A O 1
ATOM 996 N N . HIS A 1 128 ? -10.239 4.723 -9.799 1.00 92.56 128 HIS A N 1
ATOM 997 C CA . HIS A 1 128 ? -9.841 6.127 -9.737 1.00 92.56 128 HIS A CA 1
ATOM 998 C C . HIS A 1 128 ? -9.126 6.501 -11.031 1.00 92.56 128 HIS A C 1
ATOM 1000 O O . HIS A 1 128 ? -8.159 5.849 -11.425 1.00 92.56 128 HIS A O 1
ATOM 1006 N N . VAL A 1 129 ? -9.616 7.537 -11.707 1.00 93.19 129 VAL A N 1
ATOM 1007 C CA . VAL A 1 129 ? -8.984 8.077 -12.918 1.00 93.19 129 VAL A CA 1
ATOM 1008 C C . VAL A 1 129 ? -7.718 8.832 -12.518 1.00 93.19 129 VAL A C 1
ATOM 1010 O O . VAL A 1 129 ? -7.682 9.501 -11.489 1.00 93.19 129 VAL A O 1
ATOM 1013 N N . SER A 1 130 ? -6.667 8.689 -13.316 1.00 85.69 130 SER A N 1
ATOM 1014 C CA . SER A 1 130 ? -5.413 9.417 -13.142 1.00 85.69 130 SER A CA 1
ATOM 1015 C C . SER A 1 130 ? -5.574 10.851 -13.649 1.00 85.69 130 SER A C 1
ATOM 1017 O O . SER A 1 130 ? -5.941 11.069 -14.803 1.00 85.69 130 SER A O 1
ATOM 1019 N N . ASP A 1 131 ? -5.276 11.827 -12.790 1.00 80.81 131 ASP A N 1
ATOM 1020 C CA . ASP A 1 131 ? -5.308 13.250 -13.155 1.00 80.81 131 ASP A CA 1
ATOM 1021 C C . ASP A 1 131 ? -4.163 13.622 -14.116 1.00 80.81 131 ASP A C 1
ATOM 1023 O O . ASP A 1 131 ? -4.296 14.511 -14.954 1.00 80.81 131 ASP A O 1
ATOM 1027 N N . ASP A 1 132 ? -3.025 12.937 -13.995 1.00 80.50 132 ASP A N 1
ATOM 1028 C CA . ASP A 1 132 ? -1.781 13.199 -14.720 1.00 80.50 132 ASP A CA 1
ATOM 1029 C C . ASP A 1 132 ? -1.669 12.447 -16.054 1.00 80.50 132 ASP A C 1
ATOM 1031 O O . ASP A 1 132 ? -0.923 12.864 -16.942 1.00 80.50 132 ASP A O 1
ATOM 1035 N N . ARG A 1 133 ? -2.414 11.348 -16.226 1.00 83.12 133 ARG A N 1
ATOM 1036 C CA . ARG A 1 133 ? -2.385 10.520 -17.435 1.00 83.12 133 ARG A CA 1
ATOM 1037 C C . ARG A 1 133 ? -3.800 10.318 -17.976 1.00 83.12 133 ARG A C 1
ATOM 1039 O O . ARG A 1 133 ? -4.480 9.369 -17.584 1.00 83.12 133 ARG A O 1
ATOM 1046 N N . PRO A 1 134 ? -4.237 11.167 -18.924 1.00 91.38 134 PRO A N 1
ATOM 1047 C CA . PRO A 1 134 ? -5.538 11.029 -19.565 1.00 91.38 134 PRO A CA 1
ATOM 1048 C C . PRO A 1 134 ? -5.772 9.613 -20.103 1.00 91.38 134 PRO A C 1
ATOM 1050 O O . PRO A 1 134 ? -4.881 9.011 -20.705 1.00 91.38 134 PRO A O 1
ATOM 1053 N N . GLY A 1 135 ? -6.972 9.085 -19.866 1.00 92.69 135 GLY A N 1
ATOM 1054 C CA . GLY A 1 135 ? -7.362 7.730 -20.260 1.00 92.69 135 GLY A CA 1
ATOM 1055 C C . GLY A 1 135 ? -6.874 6.629 -19.315 1.00 92.69 135 GLY A C 1
ATOM 1056 O O . GLY A 1 135 ? -7.346 5.501 -19.431 1.00 92.69 135 GLY A O 1
ATOM 1057 N N . PHE A 1 136 ? -5.986 6.917 -18.356 1.00 95.44 136 PHE A N 1
ATOM 1058 C CA . PHE A 1 136 ? -5.572 5.930 -17.362 1.00 95.44 136 PHE A CA 1
ATOM 1059 C C . PHE A 1 136 ? -6.475 5.943 -16.130 1.00 95.44 136 PHE A C 1
ATOM 1061 O O . PHE A 1 136 ? -6.846 6.995 -15.610 1.00 95.44 136 PHE A O 1
ATOM 1068 N N . SER A 1 137 ? -6.768 4.756 -15.614 1.00 96.06 137 SER A N 1
ATOM 1069 C CA . SER A 1 137 ? -7.419 4.568 -14.321 1.00 96.06 137 SER A CA 1
ATOM 1070 C C . SER A 1 137 ? -6.767 3.427 -13.551 1.00 96.06 137 SER A C 1
ATOM 1072 O O . SER A 1 137 ? -6.067 2.579 -14.112 1.00 96.06 137 SER A O 1
ATOM 1074 N N . VAL A 1 138 ? -6.961 3.426 -12.237 1.00 96.81 138 VAL A N 1
ATOM 1075 C CA . VAL A 1 138 ? -6.3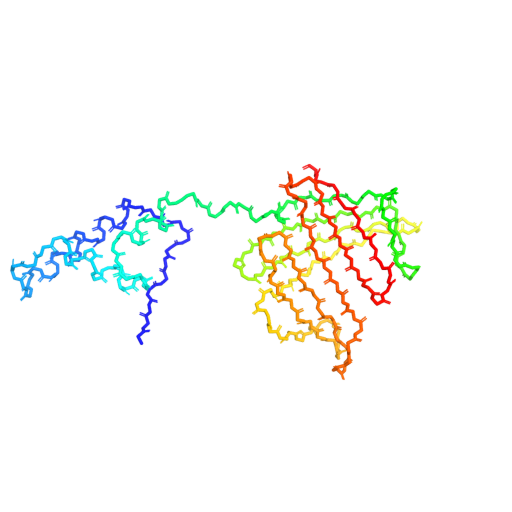93 2.429 -11.338 1.00 96.81 138 VAL A CA 1
ATOM 1076 C C . VAL A 1 138 ? -7.454 1.953 -10.358 1.00 96.81 138 VAL A C 1
ATOM 1078 O O . VAL A 1 138 ? -8.168 2.752 -9.760 1.00 96.81 138 VAL A O 1
ATOM 1081 N N . VAL A 1 139 ? -7.523 0.639 -10.162 1.00 95.75 139 VAL A N 1
ATOM 1082 C CA . VAL A 1 139 ? -8.241 0.008 -9.052 1.00 95.75 139 VAL A CA 1
ATOM 1083 C C . VAL A 1 139 ? -7.203 -0.598 -8.122 1.00 95.75 139 VAL A C 1
ATOM 1085 O O . VAL A 1 139 ? -6.436 -1.461 -8.550 1.00 95.75 139 VAL A O 1
ATOM 1088 N N . ALA A 1 140 ? -7.179 -0.189 -6.855 1.00 94.12 140 ALA A N 1
ATOM 1089 C CA . ALA A 1 140 ? -6.312 -0.801 -5.853 1.00 94.12 140 ALA A CA 1
ATOM 1090 C C . ALA A 1 140 ? -7.114 -1.323 -4.663 1.00 94.12 140 ALA A C 1
ATOM 1092 O O . ALA A 1 140 ? -8.045 -0.677 -4.190 1.00 94.12 140 ALA A O 1
ATOM 1093 N N . SER A 1 141 ? -6.757 -2.505 -4.166 1.00 86.38 141 SER A N 1
ATOM 1094 C CA . SER A 1 141 ? -7.461 -3.148 -3.052 1.00 86.38 141 SER A CA 1
ATOM 1095 C C . SER A 1 141 ? -6.510 -3.889 -2.121 1.00 86.38 141 SER A C 1
ATOM 1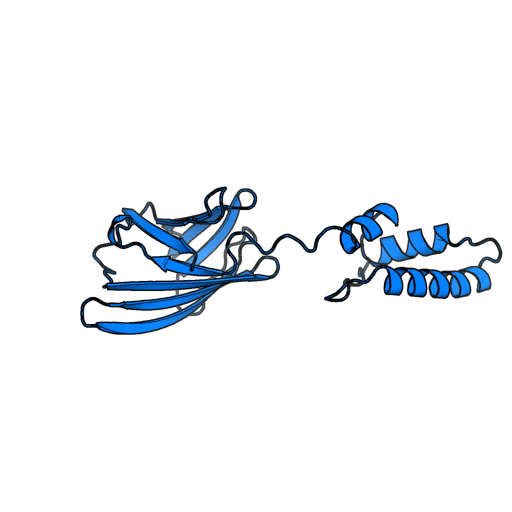097 O O . SER A 1 141 ? -5.522 -4.481 -2.557 1.00 86.38 141 SER A O 1
ATOM 1099 N N . TRP A 1 142 ? -6.829 -3.878 -0.828 1.00 85.62 142 TRP A N 1
ATOM 1100 C CA . TRP A 1 142 ? -6.109 -4.658 0.173 1.00 85.62 142 TRP A CA 1
ATOM 1101 C C . TRP A 1 142 ? -6.415 -6.150 0.021 1.00 85.62 142 TRP A C 1
ATOM 1103 O O . TRP A 1 142 ? -7.572 -6.562 -0.105 1.00 85.62 142 TRP A O 1
ATOM 1113 N N . ARG A 1 143 ? -5.373 -6.976 0.101 1.00 87.62 143 ARG A N 1
ATOM 1114 C CA . ARG A 1 143 ? -5.456 -8.431 0.234 1.00 87.62 143 ARG A CA 1
ATOM 1115 C C . ARG A 1 143 ? -4.761 -8.810 1.541 1.00 87.62 143 ARG A C 1
ATOM 1117 O O . ARG A 1 143 ? -3.544 -8.899 1.618 1.00 87.62 143 ARG A O 1
ATOM 1124 N N . GLY A 1 144 ? -5.542 -8.971 2.608 1.00 81.31 144 GLY A N 1
ATOM 1125 C CA . GLY A 1 144 ? -4.975 -9.106 3.953 1.00 81.31 144 GLY A CA 1
ATOM 1126 C C . GLY A 1 144 ? -4.292 -7.814 4.420 1.00 81.31 144 GLY A C 1
ATOM 1127 O O . GLY A 1 144 ? -4.691 -6.721 4.021 1.00 81.31 144 GLY A O 1
ATOM 1128 N N . SER A 1 145 ? -3.289 -7.930 5.292 1.00 83.50 145 SER A N 1
ATOM 1129 C CA . SER A 1 145 ? -2.600 -6.778 5.898 1.00 83.50 145 SER A CA 1
ATOM 1130 C C . SER A 1 145 ? -1.309 -6.366 5.190 1.00 83.50 145 SER A C 1
ATOM 1132 O O . SER A 1 145 ? -0.797 -5.285 5.464 1.00 83.50 145 SER A O 1
ATOM 1134 N N . ASN A 1 146 ? -0.760 -7.218 4.324 1.00 88.81 146 ASN A N 1
ATOM 1135 C CA . ASN A 1 146 ? 0.579 -7.069 3.754 1.00 88.81 146 ASN A CA 1
ATOM 1136 C C . ASN A 1 146 ? 0.604 -7.101 2.220 1.00 88.81 146 ASN A C 1
ATOM 1138 O O . ASN A 1 146 ? 1.689 -7.057 1.655 1.00 88.81 146 ASN A O 1
ATOM 1142 N N . VAL A 1 147 ? -0.552 -7.158 1.550 1.00 94.06 147 VAL A N 1
ATOM 1143 C CA . VAL A 1 147 ? -0.635 -7.135 0.084 1.00 94.06 147 VAL A CA 1
ATOM 1144 C C . VAL A 1 147 ? -1.619 -6.063 -0.385 1.00 94.06 147 VAL A C 1
ATOM 1146 O O . VAL A 1 147 ? -2.741 -5.959 0.115 1.00 94.06 147 VAL A O 1
ATOM 1149 N N . VAL A 1 148 ? -1.208 -5.287 -1.385 1.00 97.19 148 VAL A N 1
ATOM 1150 C CA . VAL A 1 148 ? -2.063 -4.414 -2.195 1.00 97.19 148 VAL A CA 1
ATOM 1151 C C . VAL A 1 148 ? -2.069 -4.958 -3.615 1.00 97.19 148 VAL A C 1
ATOM 1153 O O . VAL A 1 148 ? -1.017 -5.078 -4.236 1.00 97.19 148 VAL A O 1
ATOM 1156 N N . GLN A 1 149 ? -3.248 -5.275 -4.139 1.00 96.69 149 GLN A N 1
ATOM 1157 C CA . GLN A 1 149 ? -3.432 -5.615 -5.547 1.00 96.69 149 GLN A CA 1
ATOM 1158 C C . GLN A 1 149 ? -3.794 -4.352 -6.325 1.00 96.69 149 GLN A C 1
ATOM 1160 O O . GLN A 1 149 ? -4.631 -3.577 -5.861 1.00 96.69 149 GLN A O 1
ATOM 1165 N N . VAL A 1 150 ? -3.204 -4.174 -7.504 1.00 97.50 150 VAL A N 1
ATOM 1166 C CA . VAL A 1 150 ? -3.397 -3.013 -8.376 1.00 97.50 150 VAL A CA 1
ATOM 1167 C C . VAL A 1 150 ? -3.760 -3.480 -9.781 1.00 97.50 150 VAL A C 1
ATOM 1169 O O . VAL A 1 150 ? -3.095 -4.336 -10.355 1.00 97.50 150 VAL A O 1
ATOM 1172 N N . ILE A 1 151 ? -4.813 -2.902 -10.344 1.00 97.38 151 ILE A N 1
ATOM 1173 C CA . ILE A 1 151 ? -5.209 -3.078 -11.740 1.00 97.38 151 ILE A CA 1
ATOM 1174 C C . ILE A 1 151 ? -5.118 -1.706 -12.391 1.00 97.38 151 ILE A C 1
ATOM 1176 O O . ILE A 1 151 ? -5.853 -0.800 -12.003 1.00 97.38 151 ILE A O 1
ATOM 1180 N N . ALA A 1 152 ? -4.225 -1.552 -13.363 1.00 95.69 152 ALA A N 1
ATOM 1181 C CA . ALA A 1 152 ? -4.130 -0.347 -14.174 1.00 95.69 152 ALA A CA 1
ATOM 1182 C C . ALA A 1 152 ? -4.871 -0.568 -15.491 1.00 95.69 152 ALA A C 1
ATOM 1184 O O . ALA A 1 152 ? -4.709 -1.607 -16.140 1.00 95.69 152 ALA A O 1
ATOM 1185 N N . LYS A 1 153 ? -5.672 0.414 -15.893 1.00 96.25 153 LYS A N 1
ATOM 1186 C CA . LYS A 1 153 ? -6.396 0.400 -17.157 1.00 96.25 153 LYS A CA 1
ATOM 1187 C C . LYS A 1 153 ? -6.039 1.612 -18.001 1.00 96.25 153 LYS A C 1
ATOM 1189 O O . LYS A 1 153 ? -5.711 2.664 -17.457 1.00 96.25 153 LYS A O 1
ATOM 1194 N N . LYS A 1 154 ? -6.134 1.456 -19.318 1.00 96.50 154 LYS A N 1
ATOM 1195 C CA . LYS A 1 154 ? -6.087 2.537 -20.298 1.00 96.50 154 LYS A CA 1
ATOM 1196 C C . LYS A 1 154 ? -7.319 2.433 -21.185 1.00 96.50 154 LYS A C 1
ATOM 1198 O O . LYS A 1 154 ? -7.563 1.378 -21.756 1.00 96.50 154 LYS A O 1
ATOM 1203 N N . ASP A 1 155 ? -8.110 3.497 -21.246 1.00 94.62 155 ASP A N 1
ATOM 1204 C CA . ASP A 1 155 ? -9.349 3.569 -22.029 1.00 94.62 155 ASP A CA 1
ATOM 1205 C C . ASP A 1 155 ? -10.311 2.393 -21.732 1.00 94.62 155 ASP A C 1
ATOM 1207 O O . ASP A 1 155 ? -11.031 1.902 -22.596 1.00 94.62 155 ASP A O 1
ATOM 1211 N N . GLY A 1 156 ? -10.311 1.929 -20.473 1.00 92.12 156 GLY A N 1
ATOM 1212 C CA . GLY A 1 156 ? -11.115 0.804 -19.983 1.00 92.12 156 GLY A CA 1
ATOM 1213 C C . GLY A 1 156 ? -10.472 -0.582 -20.131 1.00 92.12 156 GLY A C 1
ATOM 1214 O O . GLY A 1 156 ? -10.916 -1.522 -19.468 1.00 92.12 156 GLY A O 1
ATOM 1215 N N . GLU A 1 157 ? -9.406 -0.721 -20.920 1.00 95.12 157 GLU A N 1
ATOM 1216 C CA . GLU A 1 157 ? -8.681 -1.981 -21.101 1.00 95.12 157 GLU A CA 1
ATOM 1217 C C . GLU A 1 157 ? -7.614 -2.176 -20.026 1.00 95.12 157 GLU A C 1
ATOM 1219 O O . GLU A 1 157 ? -6.908 -1.240 -19.662 1.00 95.12 157 GLU A O 1
ATOM 1224 N N . VAL A 1 158 ? -7.465 -3.399 -19.512 1.00 95.56 158 VAL A N 1
ATOM 1225 C CA . VAL A 1 158 ? -6.443 -3.713 -18.503 1.00 95.56 158 VAL A CA 1
ATOM 1226 C C . VAL A 1 158 ? -5.062 -3.722 -19.154 1.00 95.56 158 VAL A C 1
ATOM 1228 O O . VAL A 1 158 ? -4.783 -4.548 -20.017 1.00 95.56 158 VAL A O 1
ATOM 1231 N N . VAL A 1 159 ? -4.189 -2.829 -18.690 1.00 94.19 159 VAL A N 1
ATOM 1232 C CA . VAL A 1 159 ? -2.804 -2.674 -19.171 1.00 94.19 159 VAL A CA 1
ATOM 1233 C C . VAL A 1 159 ? -1.759 -2.965 -18.095 1.00 94.19 159 VAL A C 1
ATOM 1235 O O . VAL A 1 159 ? -0.570 -2.979 -18.390 1.00 94.19 159 VAL A O 1
ATOM 1238 N N . GLY A 1 160 ? -2.187 -3.191 -16.851 1.00 93.75 160 GLY A N 1
ATOM 1239 C CA . GLY A 1 160 ? -1.306 -3.549 -15.746 1.00 93.75 160 GLY A CA 1
ATOM 1240 C C . GLY A 1 160 ? -2.043 -4.346 -14.679 1.00 93.75 160 GLY A C 1
ATOM 1241 O O . GLY A 1 160 ? -3.208 -4.084 -14.369 1.00 93.75 160 GLY A O 1
ATOM 1242 N N . LEU A 1 161 ? -1.346 -5.325 -14.120 1.00 96.00 161 LEU A N 1
ATOM 1243 C CA . LEU A 1 161 ? -1.832 -6.218 -13.074 1.00 96.00 161 LEU A CA 1
ATOM 1244 C C . LEU A 1 161 ? -0.690 -6.410 -12.091 1.00 96.00 161 LEU A C 1
ATOM 1246 O O . LEU A 1 161 ? 0.140 -7.312 -12.253 1.00 96.00 161 LEU A O 1
ATOM 1250 N N . GLY A 1 162 ? -0.649 -5.523 -11.105 1.00 96.19 162 GLY A N 1
ATOM 1251 C CA . GLY A 1 162 ? 0.446 -5.425 -10.166 1.00 96.19 162 GLY A CA 1
ATOM 1252 C C . GLY A 1 162 ? 0.085 -5.787 -8.739 1.00 96.19 162 GLY A C 1
ATOM 1253 O O . GLY A 1 162 ? -1.081 -5.810 -8.333 1.00 96.19 162 GLY A O 1
ATOM 1254 N N . THR A 1 163 ? 1.120 -6.055 -7.958 1.00 97.75 163 THR A N 1
ATOM 1255 C CA . THR A 1 163 ? 1.017 -6.242 -6.513 1.00 97.75 163 THR A CA 1
ATOM 1256 C C . THR A 1 163 ? 2.106 -5.458 -5.807 1.00 97.75 163 THR A C 1
ATOM 1258 O O . THR A 1 163 ? 3.206 -5.324 -6.328 1.00 97.75 163 THR A O 1
ATOM 1261 N N . TYR A 1 164 ? 1.793 -4.958 -4.617 1.00 97.81 164 TYR A N 1
ATOM 1262 C CA . TYR A 1 164 ? 2.768 -4.544 -3.617 1.00 97.81 164 TYR A CA 1
ATOM 1263 C C . TYR A 1 164 ? 2.614 -5.515 -2.456 1.00 97.81 164 TYR A C 1
ATOM 1265 O O . TYR A 1 164 ? 1.533 -5.595 -1.874 1.00 97.81 164 TYR A O 1
ATOM 1273 N N . GLU A 1 165 ? 3.659 -6.249 -2.116 1.00 98.06 165 GLU A N 1
ATOM 1274 C CA . GLU A 1 165 ? 3.635 -7.244 -1.049 1.00 98.06 165 GLU A CA 1
ATOM 1275 C C . GLU A 1 165 ? 4.798 -7.023 -0.093 1.00 98.06 165 GLU A C 1
ATOM 1277 O O . GLU A 1 165 ? 5.948 -6.980 -0.516 1.00 98.06 165 GLU A O 1
ATOM 1282 N N . VAL A 1 166 ? 4.498 -6.900 1.197 1.00 97.69 166 VAL A N 1
ATOM 1283 C CA . VAL A 1 166 ? 5.508 -6.869 2.256 1.00 97.69 166 VAL A CA 1
ATOM 1284 C C . VAL A 1 166 ? 5.663 -8.270 2.838 1.00 97.69 166 VAL A C 1
ATOM 1286 O O . VAL A 1 166 ? 4.668 -8.922 3.171 1.00 97.69 166 VAL A O 1
ATOM 1289 N N . SER A 1 167 ? 6.904 -8.733 2.973 1.00 95.38 167 SER A N 1
ATOM 1290 C CA . SER A 1 167 ? 7.240 -10.012 3.597 1.00 95.38 167 SER A CA 1
ATOM 1291 C C . SER A 1 167 ? 6.742 -10.084 5.045 1.00 95.38 167 SER A C 1
ATOM 1293 O O . SER A 1 167 ? 6.562 -9.072 5.722 1.00 95.38 167 SER A O 1
ATOM 1295 N N . ALA A 1 168 ? 6.524 -11.299 5.554 1.00 87.50 168 ALA A N 1
ATOM 1296 C CA . ALA A 1 168 ? 5.990 -11.505 6.903 1.00 87.50 168 ALA A CA 1
ATOM 1297 C C . ALA A 1 168 ? 6.886 -10.927 8.018 1.00 87.50 168 ALA A C 1
ATOM 1299 O O . ALA A 1 168 ? 6.379 -10.514 9.058 1.00 87.50 168 ALA A O 1
ATOM 1300 N N . ASP A 1 169 ? 8.203 -10.881 7.796 1.00 90.06 169 ASP A N 1
ATOM 1301 C CA . ASP A 1 169 ? 9.181 -10.258 8.697 1.00 90.06 169 ASP A CA 1
ATOM 1302 C C . ASP A 1 169 ? 9.274 -8.728 8.537 1.00 90.06 169 ASP A C 1
ATOM 1304 O O . ASP A 1 169 ? 9.955 -8.060 9.314 1.00 90.06 169 ASP A O 1
ATOM 1308 N N . GLY A 1 170 ? 8.579 -8.159 7.547 1.00 92.38 170 GLY A N 1
ATOM 1309 C CA . GLY A 1 170 ? 8.567 -6.734 7.246 1.00 92.38 170 GLY A CA 1
ATOM 1310 C C . GLY A 1 170 ? 9.841 -6.205 6.586 1.00 92.38 170 GLY A C 1
ATOM 1311 O O . GLY A 1 170 ? 9.932 -4.989 6.410 1.00 92.38 170 GLY A O 1
ATOM 1312 N N . GLY A 1 171 ? 10.809 -7.061 6.247 1.00 94.81 171 GLY A N 1
ATOM 1313 C CA . GLY A 1 171 ? 12.124 -6.666 5.732 1.00 94.81 171 GLY A CA 1
ATOM 1314 C C . GLY A 1 171 ? 12.188 -6.443 4.220 1.00 94.81 171 GLY A C 1
ATOM 1315 O O . GLY A 1 171 ? 13.059 -5.707 3.755 1.00 94.81 171 GLY A O 1
ATOM 1316 N N . GLU A 1 172 ? 11.262 -7.024 3.456 1.00 97.81 172 GLU A N 1
ATOM 1317 C CA . GLU A 1 172 ? 11.241 -6.970 1.993 1.00 97.81 172 GLU A CA 1
ATOM 1318 C C . GLU A 1 172 ? 9.879 -6.478 1.481 1.00 97.81 172 GLU A C 1
ATOM 1320 O O . GLU A 1 172 ? 8.825 -6.886 1.969 1.00 97.81 172 GLU A O 1
ATOM 1325 N N . LEU A 1 173 ? 9.903 -5.596 0.486 1.00 98.44 173 LEU A N 1
ATOM 1326 C CA . LEU A 1 173 ? 8.755 -5.160 -0.298 1.00 98.44 173 LEU A CA 1
ATOM 1327 C C . LEU A 1 173 ? 8.964 -5.631 -1.736 1.00 98.44 173 LEU A C 1
ATOM 1329 O O . LEU A 1 173 ? 9.914 -5.216 -2.397 1.00 98.44 173 LEU A O 1
ATOM 1333 N N . CYS A 1 174 ? 8.063 -6.459 -2.247 1.00 98.25 174 CYS A N 1
ATOM 1334 C CA . CYS A 1 174 ? 8.054 -6.877 -3.638 1.00 98.25 174 CYS A CA 1
ATOM 1335 C C . CYS A 1 174 ? 6.940 -6.154 -4.396 1.00 98.25 174 CYS A C 1
ATOM 1337 O O . CYS A 1 174 ? 5.774 -6.200 -4.005 1.00 98.25 174 CYS A O 1
ATOM 1339 N N . ILE A 1 175 ? 7.310 -5.486 -5.485 1.00 97.69 175 ILE A N 1
ATOM 1340 C CA . ILE A 1 175 ? 6.389 -4.856 -6.422 1.00 97.69 175 ILE A CA 1
ATOM 1341 C C . ILE A 1 175 ? 6.434 -5.655 -7.715 1.00 97.69 175 ILE A C 1
ATOM 1343 O O . ILE A 1 175 ? 7.497 -5.789 -8.319 1.00 97.69 175 ILE A O 1
ATOM 1347 N N . THR A 1 176 ? 5.300 -6.180 -8.156 1.00 97.44 176 THR A N 1
ATOM 1348 C CA . THR A 1 176 ? 5.215 -6.895 -9.433 1.00 97.44 176 THR A CA 1
ATOM 1349 C C . THR A 1 176 ? 4.254 -6.203 -10.373 1.00 97.44 176 THR A C 1
ATOM 1351 O O . THR A 1 176 ? 3.345 -5.508 -9.926 1.00 97.44 176 THR A O 1
ATOM 1354 N N . ASP A 1 177 ? 4.455 -6.402 -11.667 1.00 95.25 177 ASP A N 1
ATOM 1355 C CA . ASP A 1 177 ? 3.430 -6.195 -12.677 1.00 95.25 177 ASP A CA 1
ATOM 1356 C C . ASP A 1 177 ? 3.529 -7.330 -13.696 1.00 95.25 177 ASP A C 1
ATOM 1358 O O . ASP A 1 177 ? 4.562 -7.543 -14.329 1.00 95.25 177 ASP A O 1
ATOM 1362 N N . THR A 1 178 ? 2.455 -8.107 -13.803 1.00 92.88 178 THR A N 1
ATOM 1363 C CA . THR A 1 178 ? 2.441 -9.328 -14.619 1.00 92.88 178 THR A CA 1
ATOM 1364 C C . THR A 1 178 ? 2.311 -9.049 -16.113 1.00 92.88 178 THR A C 1
ATOM 1366 O O . THR A 1 178 ? 2.755 -9.869 -16.910 1.00 92.88 178 THR A O 1
ATOM 1369 N N . VAL A 1 179 ? 1.753 -7.900 -16.508 1.00 90.00 179 VAL A N 1
ATOM 1370 C CA . VAL A 1 179 ? 1.598 -7.529 -17.924 1.00 90.00 179 VAL A CA 1
ATOM 1371 C C . VAL A 1 179 ? 2.948 -7.137 -18.527 1.00 90.00 179 VAL A C 1
ATOM 1373 O O . VAL A 1 179 ? 3.250 -7.492 -19.662 1.00 90.00 179 VAL A O 1
ATOM 1376 N N . SER A 1 180 ? 3.779 -6.444 -17.751 1.00 87.50 180 SER A N 1
ATOM 1377 C CA . SER A 1 180 ? 5.123 -6.003 -18.140 1.00 87.50 180 SER A CA 1
ATOM 1378 C C . SER A 1 180 ? 6.250 -6.953 -17.715 1.00 87.50 180 SER A C 1
ATOM 1380 O O . SER A 1 180 ? 7.413 -6.659 -17.990 1.00 87.50 180 SER A O 1
ATOM 1382 N N . ASP A 1 181 ? 5.924 -8.078 -17.063 1.00 90.62 181 ASP A N 1
ATOM 1383 C CA . ASP A 1 181 ? 6.895 -9.037 -16.504 1.00 90.62 181 ASP A CA 1
ATOM 1384 C C . ASP A 1 181 ? 7.947 -8.344 -15.605 1.00 90.62 181 ASP A C 1
ATOM 1386 O O . ASP A 1 181 ? 9.144 -8.656 -15.602 1.00 90.62 181 ASP A O 1
ATOM 1390 N N . MET A 1 182 ? 7.476 -7.351 -14.844 1.00 95.00 182 MET A N 1
ATOM 1391 C CA . MET A 1 182 ? 8.267 -6.568 -13.904 1.00 95.00 182 MET A CA 1
ATOM 1392 C C . MET A 1 182 ? 8.235 -7.212 -12.519 1.00 95.00 182 MET A C 1
ATOM 1394 O O . MET A 1 182 ? 7.177 -7.575 -11.998 1.00 95.00 182 MET A O 1
ATOM 1398 N N . ARG A 1 183 ? 9.398 -7.239 -11.864 1.00 97.06 183 ARG A N 1
ATOM 1399 C CA . ARG A 1 183 ? 9.531 -7.568 -10.444 1.00 97.06 183 ARG A CA 1
ATOM 1400 C C . ARG A 1 183 ? 10.583 -6.678 -9.799 1.00 97.06 183 ARG A C 1
ATOM 1402 O O . ARG A 1 183 ? 11.768 -6.888 -10.009 1.00 97.06 183 ARG A O 1
ATOM 1409 N N . ILE A 1 184 ? 10.185 -5.729 -8.968 1.00 97.62 184 ILE A N 1
ATOM 1410 C CA . ILE A 1 184 ? 11.106 -4.924 -8.165 1.00 97.62 184 ILE A CA 1
ATOM 1411 C C . ILE A 1 184 ? 11.086 -5.445 -6.734 1.00 97.62 184 ILE A C 1
ATOM 1413 O O . ILE A 1 184 ? 10.025 -5.579 -6.131 1.00 97.62 184 ILE A O 1
ATOM 1417 N N . VAL A 1 185 ? 12.257 -5.748 -6.190 1.00 98.25 185 VAL A N 1
ATOM 1418 C CA . VAL A 1 185 ? 12.422 -6.165 -4.798 1.00 98.25 185 VAL A CA 1
ATOM 1419 C C . VAL A 1 185 ? 13.152 -5.056 -4.063 1.00 98.25 185 VAL A C 1
ATOM 1421 O O . VAL A 1 185 ? 14.234 -4.643 -4.478 1.00 98.25 185 VAL A O 1
ATOM 1424 N N . LEU A 1 186 ? 12.557 -4.563 -2.984 1.00 98.44 186 LEU A N 1
ATOM 1425 C CA . LEU A 1 186 ? 13.112 -3.517 -2.144 1.00 98.44 186 LEU A CA 1
ATOM 1426 C C . LEU A 1 186 ? 13.312 -4.028 -0.725 1.00 98.44 186 LEU A C 1
ATOM 1428 O O . LEU A 1 186 ? 12.489 -4.767 -0.198 1.00 98.44 186 LEU A O 1
ATOM 1432 N N . GLU A 1 187 ? 14.395 -3.599 -0.102 1.00 98.06 187 GLU A N 1
ATOM 1433 C CA . GLU A 1 187 ? 14.746 -3.933 1.272 1.00 98.06 187 GLU A CA 1
ATOM 1434 C C . GLU A 1 187 ? 14.522 -2.704 2.148 1.00 98.06 187 GLU A C 1
ATOM 1436 O O . GLU A 1 187 ? 14.716 -1.566 1.705 1.00 98.06 187 GLU A O 1
ATOM 1441 N N . ARG A 1 188 ? 14.049 -2.927 3.372 1.00 95.88 188 ARG A N 1
ATOM 1442 C CA . ARG A 1 188 ? 13.821 -1.845 4.328 1.00 95.88 188 ARG A CA 1
ATOM 1443 C C . ARG A 1 188 ? 15.153 -1.234 4.766 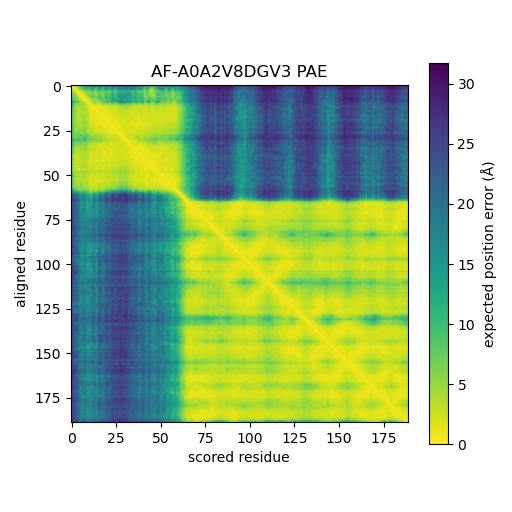1.00 95.88 188 ARG A C 1
ATOM 1445 O O . ARG A 1 188 ? 16.098 -1.967 5.050 1.00 95.88 188 ARG A O 1
ATOM 1452 N N . GLU A 1 189 ? 15.192 0.093 4.826 1.00 89.31 189 GLU A N 1
ATOM 1453 C CA . GLU A 1 189 ? 16.327 0.866 5.356 1.00 89.31 189 GLU A CA 1
ATOM 1454 C C . GLU A 1 189 ? 16.276 1.023 6.882 1.00 89.31 189 GLU A C 1
ATOM 1456 O O . GLU A 1 189 ? 15.156 1.176 7.432 1.00 89.31 189 GLU A O 1
#

Mean predicted aligned error: 11.18 Å

=== Feature glossary ===
The record interleaves many kinds of information about one protein. Here is each kind framed as the question it answers.

Q: What known structures does this most resemble?
A: Structural nearest neighbors (via Foldseek easy-search vs the PDB). Reported per hit: target PDB id, E-value, and alignment TM-score. A TM-score above ~0.5 is the conventional threshold for 'same fold'.

Q: Where is each backbone atom in 3D?
A: The mmCIF table is the protein's shape written out atom by atom. For each backbone N, Cα, C, and carbonyl O, it records an (x, y, z) coordinate triple in Å plus the residue type, chain letter, and residue number.

Q: What are the backbone torsion angles?
A: The φ/ψ torsion pair specifies the backbone conformation at each residue. φ rotates about the N–Cα bond, ψ about the Cα–C bond. Steric clashes forbid most of the (φ, ψ) plane — the allowed regions (α-helix basin, β-sheet basin, left-handed helix) are the Ramachandran-allowed regions.

Q: Which residues are buried vs exposed?
A: Solvent-accessible surface area (SASA) is the area in Å² traced out by the centre of a 1.4 Å probe sphere (a water molecule) rolled over the protein's van der Waals surface (Shrake–Rupley / Lee–Richards construction). Buried residues have near-zero SASA; fully exposed residues can exceed 200 Å². The total SASA scales roughly with the number of surface residues.

Q: How confident is the AlphaFold model at each residue?
A: pLDDT is the predicted lDDT-Cα score: AlphaFold's confidence that the local environment of each residue (all inter-atomic distances within 15 Å) is correctly placed. It is a per-residue number between 0 and 100, with higher meaning more reliable.

Q: What does the local fold look like, residue by residue?
A: 3Di is Foldseek's structural alphabet. Each residue is assigned one of twenty discrete states based on how its Cα sits relative to its spatial (not sequential) neighbors. Aligning 3Di strings finds structural homologs roughly as well as full 3D superposition, but orders of magnitude faster.

Q: How big and how compact is the whole molecule?
A: Radius of gyration (Rg) is the root-mean-square distance of Cα atoms from their centroid — a single number for overall size and compactness. A globular domain of N residues has Rg ≈ 2.2·N^0.38 Å; an extended or disordered chain has a much larger Rg. The Cα contact count is the number of residue pairs whose Cα atoms are within 8 Å and are more than four positions apart in sequence — a standard proxy for tertiary packing density. The bounding box is the smallest axis-aligned box enclosing all Cα atoms.

Q: Which residues are in helices, strands, or loops?
A: DSSP 8-state secondary structure assigns each residue one of H (α-helix), G (3₁₀-helix), I (π-helix), E (extended β-strand), B (isolated β-bridge), T (hydrogen-bonded turn), S (bend), or '-' (coil). The assignment is computed from backbone hydrogen-bond geometry via the Kabsch–Sander algorithm.

Q: How mobile is each atom in the crystal?
A: Crystallographic B-factors measure how much each atom's electron density is smeared out, in Å². They rise in mobile loops and surface residues and fall in the buried interior. In AlphaFold models this column is repurposed to hold pLDDT instead.

Q: What if only a Cα trace is available?
A: P-SEA three-state annotation labels each residue as helix, strand, or coil based purely on the geometry of the Cα trace. It serves as a fallback when the full backbone (and thus DSSP) is unavailable.

Q: What family and function is it annotated with?
A: Database cross-references. InterPro integrates a dozen domain/family signature databases into unified entries with residue-range hits. GO terms attach function/process/location labels with evidence codes. CATH codes position the fold in a four-level structural taxonomy. Organism is the NCBI-taxonomy species name.

Q: Are the domains correctly placed relative to each other?
A: Predicted Aligned Error (PAE) is an AlphaFold confidence matrix: entry (i, j) is the expected error in the position of residue j, in ångströms, when the prediction is superimposed on the true structure at residue i. Low PAE within a block of residues means that block is internally rigid and well-predicted; high PAE between two blocks means their relative placement is uncertain even if each block individually is confident.

Q: What do the diagnostic plots show?
A: Three diagnostic plots accompany the record. The Cα contact map visualizes the tertiary structure as a 2D adjacency matrix (8 Å cutoff, sequence-local contacts suppressed). The Ramachandran plot shows the distribution of backbone (φ, ψ) torsions, with points in the α and β basins reflecting secondary structure content. The PAE plot shows AlphaFold's inter-residue confidence as a color matrix.

Q: What is the amino-acid chain?
A: Primary structure: the covalent order of the twenty standard amino acids along the backbone. Two proteins with the same sequence will (almost always) fold to the same structure; two with 30% identity often share a fold but not the details.

Q: What do the rendered images show?
A: The six renders are orthographic views along the three Cartesian axes in both directions. Representation (cartoon, sticks, or surface) and color scheme (sequence-rainbow or by-chain) vary across proteins so the training set covers all the common visualization conventions.